Protein AF-A0AAV5F709-F1 (afdb_monomer)

Foldseek 3Di:
DDPPDPPPVVVVDDLVVLLVVCVPPPDLVVLQVQLVVDVSSVVSQLVHLAHEQADPDDPVPVVDQPCSLVVVVVSLVVNPQAAHAYYAYADAHCVNDDLVSVLVVLVSCFRRHAEYYHEHYDDDDDDDDPDQPAAEHEHDLGGNYQEYAYAAQSHEYEYDDPDVDHRAPANHAYDAYEYVYYDDDPNCDPVNCCVRHYVNHNYYHYHD

Organism: NCBI:txid191504

pLDDT: mean 79.11, std 15.87, range [35.91, 97.94]

Nearest PDB structures (foldseek):
  8if6-assembly1_A  TM=2.348E-01  e=1.607E-01  Oryza sativa Japonica Group

Solvent-accessible surface area (backbone atoms only — not comparable to full-atom values): 11545 Å² total; per-residue (Å²): 134,82,79,78,66,84,70,61,65,76,77,70,54,59,68,72,60,51,52,49,53,49,71,68,40,95,41,47,67,57,41,37,58,49,28,71,77,37,78,62,42,32,53,51,41,63,73,36,53,53,37,28,48,69,56,81,69,63,75,84,55,78,86,57,84,65,58,60,51,60,47,52,54,49,50,54,62,72,51,57,87,58,76,26,43,27,39,34,42,36,41,64,60,56,89,59,47,55,64,67,57,52,30,51,53,46,43,50,41,27,71,28,18,45,38,35,36,36,39,41,30,66,64,84,90,71,96,80,77,92,78,75,82,59,52,68,35,56,46,66,49,47,32,51,22,28,27,44,38,37,36,37,46,62,26,22,40,27,55,55,52,87,69,95,53,82,47,39,23,67,56,19,30,33,44,34,43,28,27,55,41,76,43,64,41,94,82,44,43,72,66,53,48,48,68,72,22,25,80,48,56,77,42,81,45,80,44,105

Structure (mmCIF, N/CA/C/O backbone):
data_AF-A0AAV5F709-F1
#
_entry.id   AF-A0AAV5F709-F1
#
loop_
_atom_site.group_PDB
_atom_site.id
_atom_site.type_symbol
_atom_site.label_atom_id
_atom_site.label_alt_id
_atom_site.label_comp_id
_atom_site.label_asym_id
_atom_site.label_entity_id
_atom_site.label_seq_id
_atom_site.pdbx_PDB_ins_code
_atom_site.Cartn_x
_atom_site.Cartn_y
_atom_site.Cartn_z
_atom_site.occupancy
_atom_site.B_iso_or_equiv
_atom_site.auth_seq_id
_atom_site.auth_comp_id
_atom_site.auth_asym_id
_atom_site.auth_atom_id
_atom_site.pdbx_PDB_model_num
ATOM 1 N N . MET A 1 1 ? 28.888 -24.442 -41.086 1.00 35.91 1 MET A N 1
ATOM 2 C CA . MET A 1 1 ? 28.719 -24.700 -39.643 1.00 35.91 1 MET A CA 1
ATOM 3 C C . MET A 1 1 ? 28.022 -23.473 -39.084 1.00 35.91 1 MET A C 1
ATOM 5 O O . MET A 1 1 ? 28.684 -22.488 -38.790 1.00 35.91 1 MET A O 1
ATOM 9 N N . GLU A 1 2 ? 26.689 -23.460 -39.139 1.00 37.16 2 GLU A N 1
ATOM 10 C CA . GLU A 1 2 ? 25.895 -22.329 -38.652 1.00 37.16 2 GLU A CA 1
ATOM 11 C C . GLU A 1 2 ? 26.006 -22.277 -37.132 1.00 37.16 2 GLU A C 1
ATOM 13 O O . GLU A 1 2 ? 25.646 -23.227 -36.437 1.00 37.16 2 GLU A O 1
ATOM 18 N N . ALA A 1 3 ? 26.536 -21.171 -36.618 1.00 43.22 3 ALA A N 1
ATOM 19 C CA . ALA A 1 3 ? 26.353 -20.825 -35.226 1.00 43.22 3 ALA A CA 1
ATOM 20 C C . ALA A 1 3 ? 24.867 -20.498 -35.060 1.00 43.22 3 ALA A C 1
ATOM 22 O O . ALA A 1 3 ? 24.427 -19.403 -35.409 1.00 43.22 3 ALA A O 1
ATOM 23 N N . ALA A 1 4 ? 24.091 -21.466 -34.571 1.00 45.06 4 ALA A N 1
ATOM 24 C CA . ALA A 1 4 ? 22.799 -21.202 -33.965 1.00 45.06 4 ALA A CA 1
ATOM 25 C C . ALA A 1 4 ? 23.070 -20.313 -32.746 1.00 45.06 4 ALA A C 1
ATOM 27 O O . ALA A 1 4 ? 23.312 -20.797 -31.642 1.00 45.06 4 ALA A O 1
ATOM 28 N N . GLY A 1 5 ? 23.150 -19.004 -32.994 1.00 48.12 5 GLY A N 1
ATOM 29 C CA . GLY A 1 5 ? 23.133 -17.998 -31.953 1.00 48.12 5 GLY A CA 1
ATOM 30 C C . GLY A 1 5 ? 21.911 -18.278 -31.101 1.00 48.12 5 GLY A C 1
ATOM 31 O O . GLY A 1 5 ? 20.829 -18.479 -31.647 1.00 48.12 5 GLY A O 1
ATOM 32 N N . ASP A 1 6 ? 22.149 -18.379 -29.800 1.00 53.75 6 ASP A N 1
ATOM 33 C CA . ASP A 1 6 ? 21.189 -18.576 -28.724 1.00 53.75 6 ASP A CA 1
ATOM 34 C C . ASP A 1 6 ? 19.932 -17.724 -28.969 1.00 53.75 6 ASP A C 1
ATOM 36 O O . ASP A 1 6 ? 19.860 -16.546 -28.616 1.00 53.75 6 ASP A O 1
ATOM 40 N N . LEU A 1 7 ? 18.978 -18.288 -29.716 1.00 49.75 7 LEU A N 1
ATOM 41 C CA . LEU A 1 7 ? 17.714 -17.643 -30.021 1.00 49.75 7 LEU A CA 1
ATOM 42 C C . LEU A 1 7 ? 16.999 -17.604 -28.691 1.00 49.75 7 LEU A C 1
ATOM 44 O O . LEU A 1 7 ? 16.553 -18.647 -28.223 1.00 49.75 7 LEU A O 1
ATOM 48 N N . ASP A 1 8 ? 16.931 -16.424 -28.086 1.00 61.22 8 ASP A N 1
ATOM 49 C CA . ASP A 1 8 ? 16.163 -16.160 -26.879 1.00 61.22 8 ASP A CA 1
ATOM 50 C C . ASP A 1 8 ? 14.707 -16.614 -27.098 1.00 61.22 8 ASP A C 1
ATOM 52 O O . ASP A 1 8 ? 13.846 -15.886 -27.603 1.00 61.22 8 ASP A O 1
ATOM 56 N N . ARG A 1 9 ? 14.450 -17.885 -26.764 1.00 63.59 9 ARG A N 1
ATOM 57 C CA . ARG A 1 9 ? 13.191 -18.591 -27.045 1.00 63.59 9 ARG A CA 1
ATOM 58 C C . ARG A 1 9 ? 12.048 -17.984 -26.243 1.00 63.59 9 ARG A C 1
ATOM 60 O O . ARG A 1 9 ? 10.894 -18.114 -26.631 1.00 63.59 9 ARG A O 1
ATOM 67 N N . ILE A 1 10 ? 12.386 -17.306 -25.148 1.00 63.22 10 ILE A N 1
ATOM 68 C CA . ILE A 1 10 ? 11.464 -16.601 -24.269 1.00 63.22 10 ILE A CA 1
ATOM 69 C C . ILE A 1 10 ? 10.993 -15.302 -24.945 1.00 63.22 10 ILE A C 1
ATOM 71 O O . ILE A 1 10 ? 9.811 -14.966 -24.877 1.00 63.22 10 ILE A O 1
ATOM 75 N N . SER A 1 11 ? 11.872 -14.605 -25.672 1.00 61.94 11 SER A N 1
ATOM 76 C CA . SER A 1 11 ? 11.505 -13.430 -26.478 1.00 61.94 11 SER A CA 1
ATOM 77 C C . SER A 1 11 ? 10.650 -13.754 -27.713 1.00 61.94 11 SER A C 1
ATOM 79 O O . SER A 1 11 ? 9.929 -12.877 -28.199 1.00 61.94 11 SER A O 1
ATOM 81 N N . ALA A 1 12 ? 10.686 -14.999 -28.202 1.00 66.44 12 ALA A N 1
ATOM 82 C CA . ALA A 1 12 ? 9.922 -15.459 -29.368 1.00 66.44 12 ALA A CA 1
ATOM 83 C C . ALA A 1 12 ? 8.465 -15.872 -29.061 1.00 66.44 12 ALA A C 1
ATOM 85 O O . ALA A 1 12 ? 7.679 -16.071 -29.986 1.00 66.44 12 ALA A O 1
ATOM 86 N N . LEU A 1 13 ? 8.083 -16.001 -27.786 1.00 70.88 13 LEU A N 1
ATOM 87 C CA . LEU A 1 13 ? 6.722 -16.386 -27.389 1.00 70.88 13 LEU A CA 1
ATOM 88 C C . LEU A 1 13 ? 5.704 -15.260 -27.669 1.00 70.88 13 LEU A C 1
ATOM 90 O O . LEU A 1 13 ? 6.064 -14.097 -27.514 1.00 70.88 13 LEU A O 1
ATOM 94 N N . PRO A 1 14 ? 4.443 -15.549 -28.046 1.00 69.12 14 PRO A N 1
ATOM 95 C CA . PRO A 1 14 ? 3.333 -14.581 -28.088 1.00 69.12 14 PRO A CA 1
ATOM 96 C C . PRO A 1 14 ? 2.981 -14.000 -26.708 1.00 69.12 14 PRO A C 1
ATOM 98 O O . PRO A 1 14 ? 3.209 -14.663 -25.699 1.00 69.12 14 PRO A O 1
ATOM 101 N N . ASP A 1 15 ? 2.411 -12.786 -26.660 1.00 61.69 15 ASP A N 1
ATOM 102 C CA . ASP A 1 15 ? 2.121 -12.068 -25.399 1.00 61.69 15 ASP A CA 1
ATOM 103 C C . ASP A 1 15 ? 1.204 -12.879 -24.475 1.00 61.69 15 ASP A C 1
ATOM 105 O O . ASP A 1 15 ? 1.455 -12.955 -23.275 1.00 61.69 15 ASP A O 1
ATOM 109 N N . ASP A 1 16 ? 0.220 -13.575 -25.040 1.00 60.81 16 ASP A N 1
ATOM 110 C CA . ASP A 1 16 ? -0.736 -14.405 -24.300 1.00 60.81 16 ASP A CA 1
ATOM 111 C C . ASP A 1 16 ? -0.046 -15.517 -23.493 1.00 60.81 16 ASP A C 1
ATOM 113 O O . ASP A 1 16 ? -0.401 -15.780 -22.346 1.00 60.81 16 ASP A O 1
ATOM 117 N N . LEU A 1 17 ? 1.001 -16.139 -24.053 1.00 63.12 17 LEU A N 1
ATOM 118 C CA . LEU A 1 17 ? 1.778 -17.165 -23.350 1.00 63.12 17 LEU A CA 1
ATOM 119 C C . LEU A 1 17 ? 2.648 -16.563 -22.246 1.00 63.12 17 LEU A C 1
ATOM 121 O O . LEU A 1 17 ? 2.919 -17.225 -21.247 1.00 63.12 17 LEU A O 1
ATOM 125 N N . LEU A 1 18 ? 3.069 -15.310 -22.402 1.00 68.00 18 LEU A N 1
ATOM 126 C CA . LEU A 1 18 ? 3.833 -14.602 -21.382 1.00 68.00 18 LEU A CA 1
ATOM 127 C C . LEU A 1 18 ? 2.947 -14.205 -20.198 1.00 68.00 18 LEU A C 1
ATOM 129 O O . LEU A 1 18 ? 3.380 -14.352 -19.058 1.00 68.00 18 LEU A O 1
ATOM 133 N N . TYR A 1 19 ? 1.699 -13.794 -20.446 1.00 63.19 19 TYR A N 1
ATOM 134 C CA . TYR A 1 19 ? 0.703 -13.588 -19.390 1.00 63.19 19 TYR A CA 1
ATOM 135 C C . TYR A 1 19 ? 0.430 -14.872 -18.611 1.00 63.19 19 TY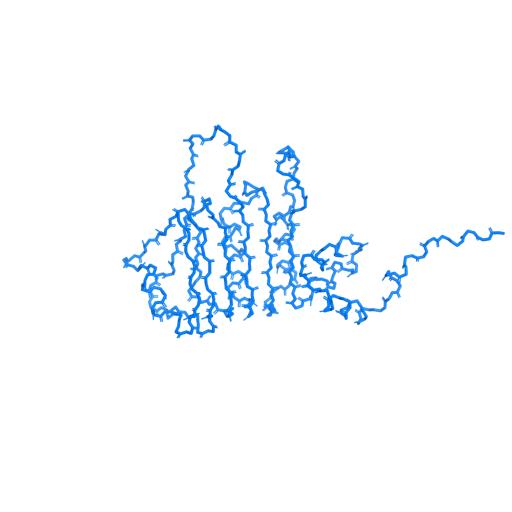R A C 1
ATOM 137 O O . TYR A 1 19 ? 0.427 -14.835 -17.386 1.00 63.19 19 TYR A O 1
ATOM 145 N N . ILE A 1 20 ? 0.289 -16.009 -19.302 1.00 61.75 20 ILE A N 1
ATOM 146 C CA . ILE A 1 20 ? 0.146 -17.317 -18.650 1.00 61.75 20 ILE A CA 1
ATOM 147 C C . ILE A 1 20 ? 1.379 -17.615 -17.795 1.00 61.75 20 ILE A C 1
ATOM 149 O O . ILE A 1 20 ? 1.238 -17.946 -16.628 1.00 61.75 20 ILE A O 1
ATOM 153 N N . ILE A 1 21 ? 2.598 -17.451 -18.317 1.00 68.19 21 ILE A N 1
ATOM 154 C CA . ILE A 1 21 ? 3.806 -17.692 -17.514 1.00 68.19 21 ILE A CA 1
ATOM 155 C C . ILE A 1 21 ? 3.792 -16.835 -16.245 1.00 68.19 21 ILE A C 1
ATOM 157 O O . ILE A 1 21 ? 4.042 -17.381 -15.177 1.00 68.19 21 ILE A O 1
ATOM 161 N N . LEU A 1 22 ? 3.459 -15.543 -16.343 1.00 65.56 22 LEU A N 1
ATOM 162 C CA . LEU A 1 22 ? 3.367 -14.645 -15.187 1.00 65.56 22 LEU A CA 1
ATOM 163 C C . LEU A 1 22 ? 2.275 -15.053 -14.188 1.00 65.56 22 LEU A C 1
ATOM 165 O O . LEU A 1 22 ? 2.515 -14.958 -12.988 1.00 65.56 22 LEU A O 1
ATOM 169 N N . ASP A 1 23 ? 1.121 -15.520 -14.664 1.00 61.03 23 ASP A N 1
ATOM 170 C CA . ASP A 1 23 ? 0.003 -15.995 -13.834 1.00 61.03 23 ASP A CA 1
ATOM 171 C C . ASP A 1 23 ? 0.365 -17.273 -13.055 1.00 61.03 23 ASP A C 1
ATOM 173 O O . ASP A 1 23 ? -0.035 -17.465 -11.910 1.00 61.03 23 ASP A O 1
ATOM 177 N N . TYR A 1 24 ? 1.211 -18.122 -13.646 1.00 62.50 24 TYR A N 1
ATOM 178 C CA . TYR A 1 24 ? 1.737 -19.332 -13.011 1.00 62.50 24 TYR A CA 1
ATOM 179 C C . TYR A 1 24 ? 2.967 -19.087 -12.124 1.00 62.50 24 TYR A C 1
ATOM 181 O O . TYR A 1 24 ? 3.449 -20.028 -11.481 1.00 62.50 24 TYR A O 1
ATOM 189 N N . LEU A 1 25 ? 3.505 -17.862 -12.059 1.00 65.06 25 LEU A N 1
ATOM 190 C CA . LEU A 1 25 ? 4.594 -17.568 -11.133 1.00 65.06 25 LEU A CA 1
ATOM 191 C C . LEU A 1 25 ? 4.034 -17.485 -9.705 1.00 65.06 25 LEU A C 1
ATOM 193 O O . LEU A 1 25 ? 3.204 -16.628 -9.413 1.00 65.06 25 LEU A O 1
ATOM 197 N N . PRO A 1 26 ? 4.521 -18.327 -8.776 1.00 52.62 26 PRO A N 1
ATOM 198 C CA . PRO A 1 26 ? 3.950 -18.445 -7.433 1.00 52.62 26 PRO A CA 1
ATOM 199 C C . PRO A 1 26 ? 4.181 -17.204 -6.560 1.00 52.62 26 PRO A C 1
ATOM 201 O O . PRO A 1 26 ? 3.600 -17.085 -5.484 1.00 52.62 2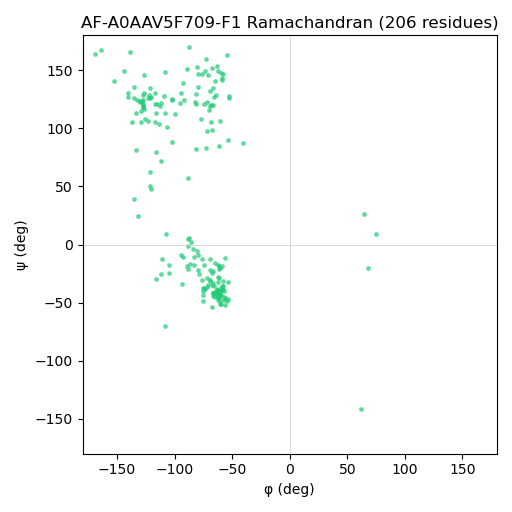6 PRO A O 1
ATOM 204 N N . ASP A 1 27 ? 5.060 -16.298 -6.992 1.00 57.19 27 ASP A N 1
ATOM 205 C CA . ASP A 1 27 ? 5.405 -15.081 -6.275 1.00 57.19 27 ASP A CA 1
ATOM 206 C C . ASP A 1 27 ? 5.552 -13.922 -7.260 1.00 57.19 27 ASP A C 1
ATOM 208 O O . ASP A 1 27 ? 6.301 -13.979 -8.242 1.00 57.19 27 ASP A O 1
ATOM 212 N N . VAL A 1 28 ? 4.875 -12.829 -6.930 1.00 55.91 28 VAL A N 1
ATOM 213 C CA . VAL A 1 28 ? 4.928 -11.555 -7.637 1.00 55.91 28 VAL A CA 1
ATOM 214 C C . VAL A 1 28 ? 6.382 -11.068 -7.788 1.00 55.91 28 VAL A C 1
ATOM 216 O O . VAL A 1 28 ? 6.759 -10.503 -8.812 1.00 55.91 28 VAL A O 1
ATOM 219 N N . THR A 1 29 ? 7.254 -11.370 -6.823 1.00 54.31 29 THR A N 1
ATOM 220 C CA . THR A 1 29 ? 8.692 -11.047 -6.867 1.00 54.31 29 THR A CA 1
ATOM 221 C C . THR A 1 29 ? 9.424 -11.741 -8.022 1.00 54.31 29 THR A C 1
ATOM 223 O O . THR A 1 29 ? 10.373 -11.186 -8.580 1.00 54.31 29 THR A O 1
ATOM 226 N N . VAL A 1 30 ? 8.996 -12.943 -8.416 1.00 59.94 30 VAL A N 1
ATOM 227 C CA . VAL A 1 30 ? 9.565 -13.662 -9.566 1.00 59.94 30 VAL A CA 1
ATOM 228 C C . VAL A 1 30 ? 9.072 -13.030 -10.868 1.00 59.94 30 VAL A C 1
ATOM 230 O O . VAL A 1 30 ? 9.888 -12.791 -11.757 1.00 59.94 30 VAL A O 1
ATOM 233 N N . ALA A 1 31 ? 7.794 -12.638 -10.940 1.00 56.47 31 ALA A N 1
ATOM 234 C CA . ALA A 1 31 ? 7.241 -11.882 -12.068 1.00 56.47 31 ALA A CA 1
ATOM 235 C C . ALA A 1 31 ? 8.012 -10.568 -12.299 1.00 56.47 31 ALA A C 1
ATOM 237 O O . ALA A 1 31 ? 8.471 -10.296 -13.408 1.00 56.47 31 ALA A O 1
ATOM 238 N N . ALA A 1 32 ? 8.305 -9.820 -11.234 1.00 56.28 32 ALA A N 1
ATOM 239 C CA . ALA A 1 32 ? 9.117 -8.602 -11.288 1.00 56.28 32 ALA A CA 1
ATOM 240 C C . ALA A 1 32 ? 10.518 -8.812 -11.888 1.00 56.28 32 ALA A C 1
ATOM 242 O O . ALA A 1 32 ? 11.013 -7.977 -12.646 1.00 56.28 32 ALA A O 1
ATOM 243 N N . ARG A 1 33 ? 11.177 -9.932 -11.561 1.00 61.28 33 ARG A N 1
ATOM 244 C CA . ARG A 1 33 ? 12.513 -10.259 -12.087 1.00 61.28 33 ARG A CA 1
ATOM 245 C C . ARG A 1 33 ? 12.475 -10.537 -13.585 1.00 61.28 33 ARG A C 1
ATOM 247 O O . ARG A 1 33 ? 13.398 -10.143 -14.296 1.00 61.28 33 ARG A O 1
ATOM 254 N N . THR A 1 34 ? 11.395 -11.144 -14.077 1.00 61.94 34 THR A N 1
ATOM 255 C CA . THR A 1 34 ? 11.221 -11.378 -15.518 1.00 61.94 34 THR A CA 1
ATOM 256 C C . THR A 1 34 ? 11.025 -10.079 -16.310 1.00 61.94 34 THR A C 1
ATOM 258 O O . THR A 1 34 ? 11.441 -10.004 -17.464 1.00 61.94 34 THR A O 1
ATOM 261 N N . ALA A 1 35 ? 10.535 -9.000 -15.681 1.00 59.47 35 ALA A N 1
ATOM 262 C CA . ALA A 1 35 ? 10.392 -7.678 -16.305 1.00 59.47 35 ALA A CA 1
ATOM 263 C C . ALA A 1 35 ? 11.728 -7.045 -16.753 1.00 59.47 35 ALA A C 1
ATOM 265 O O . ALA A 1 35 ? 11.736 -6.104 -17.550 1.00 59.47 35 ALA A O 1
ATOM 266 N N . VAL A 1 36 ? 12.866 -7.528 -16.241 1.00 59.94 36 VAL A N 1
ATOM 267 C CA . VAL A 1 36 ? 14.209 -7.053 -16.622 1.00 59.94 36 VAL A CA 1
ATOM 268 C C . VAL A 1 36 ? 14.707 -7.728 -17.908 1.00 59.94 36 VAL A C 1
ATOM 270 O O . VAL A 1 36 ? 15.589 -7.185 -18.569 1.00 59.94 36 VAL A O 1
ATOM 273 N N . LEU A 1 37 ? 14.112 -8.859 -18.309 1.00 63.22 37 LEU A N 1
ATOM 274 C CA . LEU A 1 37 ? 14.587 -9.678 -19.430 1.00 63.22 37 LEU A CA 1
ATOM 275 C C . LEU A 1 37 ? 14.395 -9.002 -20.795 1.00 63.22 37 LEU A C 1
ATOM 277 O O . LEU A 1 37 ? 15.205 -9.197 -21.693 1.00 63.22 37 LEU A O 1
ATOM 281 N N . SER A 1 38 ? 13.364 -8.167 -20.970 1.00 65.38 38 SER A N 1
ATOM 282 C CA . SER A 1 38 ? 13.199 -7.355 -22.185 1.00 65.38 38 SER A CA 1
ATOM 283 C C . SER A 1 38 ? 12.189 -6.216 -22.005 1.00 65.38 38 SER A C 1
ATOM 285 O O . SER A 1 38 ? 11.383 -6.201 -21.073 1.00 65.38 38 SER A O 1
ATOM 287 N N . ARG A 1 39 ? 12.159 -5.275 -22.963 1.00 62.25 39 ARG A N 1
ATOM 288 C CA . ARG A 1 39 ? 11.129 -4.215 -23.029 1.00 62.25 39 ARG A CA 1
ATOM 289 C C . ARG A 1 39 ? 9.705 -4.776 -23.106 1.00 62.25 39 ARG A C 1
ATOM 291 O O . ARG A 1 39 ? 8.773 -4.137 -22.628 1.00 62.25 39 ARG A O 1
ATOM 298 N N . ARG A 1 40 ? 9.542 -5.950 -23.721 1.00 66.38 40 ARG A N 1
ATOM 299 C CA . ARG A 1 40 ? 8.252 -6.613 -23.923 1.00 66.38 40 ARG A CA 1
ATOM 300 C C . ARG A 1 40 ? 7.746 -7.240 -22.628 1.00 66.38 40 ARG A C 1
ATOM 302 O O . ARG A 1 40 ? 6.641 -6.933 -22.202 1.00 66.38 40 ARG A O 1
ATOM 309 N N . TRP A 1 41 ? 8.609 -7.988 -21.946 1.00 66.56 41 TRP A N 1
ATOM 310 C CA . TRP A 1 41 ? 8.331 -8.542 -20.622 1.00 66.56 41 TRP A CA 1
ATOM 311 C C . TRP A 1 41 ? 8.031 -7.456 -19.592 1.00 66.56 41 TRP A C 1
ATOM 313 O O . TRP A 1 41 ? 7.088 -7.588 -18.819 1.00 66.56 41 TRP A O 1
ATOM 323 N N . ARG A 1 42 ? 8.752 -6.329 -19.647 1.00 64.75 42 ARG A N 1
ATOM 324 C CA . ARG A 1 42 ? 8.429 -5.149 -18.839 1.00 64.75 42 ARG A CA 1
ATOM 325 C C . ARG A 1 42 ? 7.002 -4.652 -19.082 1.00 64.75 42 ARG A C 1
ATOM 327 O O . ARG A 1 42 ? 6.295 -4.402 -18.117 1.00 64.75 42 ARG A O 1
ATOM 334 N N . ARG A 1 43 ? 6.576 -4.518 -20.343 1.00 64.38 43 ARG A N 1
ATOM 335 C CA . ARG A 1 43 ? 5.227 -4.038 -20.696 1.00 64.38 43 ARG A CA 1
ATOM 336 C C . ARG A 1 43 ? 4.129 -4.986 -20.203 1.00 64.38 43 ARG A C 1
ATOM 338 O O . ARG A 1 43 ? 3.131 -4.530 -19.663 1.00 64.38 43 ARG A O 1
ATOM 345 N N . ILE A 1 44 ? 4.346 -6.289 -20.341 1.00 66.06 44 ILE A N 1
ATOM 346 C CA . ILE A 1 44 ? 3.401 -7.320 -19.890 1.00 66.06 44 ILE A CA 1
ATOM 347 C C . ILE A 1 44 ? 3.306 -7.319 -18.363 1.00 66.06 44 ILE A C 1
ATOM 349 O O . ILE A 1 44 ? 2.205 -7.360 -17.828 1.00 66.06 44 ILE A O 1
ATOM 353 N N . CYS A 1 45 ? 4.437 -7.183 -17.663 1.00 65.25 45 CYS A N 1
ATOM 354 C CA . CYS A 1 45 ? 4.449 -7.069 -16.207 1.00 65.25 45 CYS A CA 1
ATOM 355 C C . CYS A 1 45 ? 3.722 -5.809 -15.719 1.00 65.25 45 CYS A C 1
ATOM 357 O O . CYS A 1 45 ? 3.015 -5.889 -14.726 1.00 65.25 45 CYS A O 1
ATOM 359 N N . ILE A 1 46 ? 3.848 -4.667 -16.409 1.00 65.44 46 ILE A N 1
ATOM 360 C CA . ILE A 1 46 ? 3.120 -3.428 -16.061 1.00 65.44 46 ILE A CA 1
ATOM 361 C C . ILE A 1 46 ? 1.602 -3.631 -16.152 1.00 65.44 46 ILE A C 1
ATOM 363 O O . ILE A 1 46 ? 0.869 -3.176 -15.279 1.00 65.44 46 ILE A O 1
ATOM 367 N N . ASN A 1 47 ? 1.151 -4.365 -17.170 1.00 67.88 47 ASN A N 1
ATOM 368 C CA . ASN A 1 47 ? -0.262 -4.671 -17.392 1.00 67.88 47 ASN A CA 1
ATOM 369 C C . ASN A 1 47 ? -0.727 -5.936 -16.650 1.00 67.88 47 ASN A C 1
ATOM 371 O O . ASN A 1 47 ? -1.845 -6.402 -16.865 1.00 67.88 47 ASN A O 1
ATOM 375 N N . ALA A 1 48 ? 0.124 -6.536 -15.815 1.00 71.00 48 ALA A N 1
ATOM 376 C CA . ALA A 1 48 ? -0.242 -7.720 -15.059 1.00 71.00 48 ALA A CA 1
ATOM 377 C C . ALA A 1 48 ? -1.190 -7.353 -13.909 1.00 71.00 48 ALA A C 1
ATOM 379 O O . ALA A 1 48 ? -1.109 -6.283 -13.292 1.00 71.00 48 ALA A O 1
ATOM 380 N N . ARG A 1 49 ? -2.071 -8.296 -13.564 1.00 77.38 49 ARG A N 1
ATOM 381 C CA . ARG A 1 49 ? -2.981 -8.149 -12.420 1.00 77.38 49 ARG A CA 1
ATOM 382 C C . ARG A 1 49 ? -2.208 -8.033 -11.099 1.00 77.38 49 ARG A C 1
ATOM 384 O O . ARG A 1 49 ? -2.648 -7.324 -10.196 1.00 77.38 49 ARG A O 1
ATOM 391 N N . CYS A 1 50 ? -1.013 -8.625 -11.047 1.00 78.94 50 CYS A N 1
ATOM 392 C CA . CYS A 1 50 ? -0.105 -8.614 -9.905 1.00 78.94 50 CYS A CA 1
ATOM 393 C C . CYS A 1 50 ? 1.210 -7.888 -10.244 1.00 78.94 50 CYS A C 1
ATOM 395 O O . CYS A 1 50 ? 2.016 -8.373 -11.036 1.00 78.94 50 CYS A O 1
ATOM 397 N N . LEU A 1 51 ? 1.452 -6.742 -9.607 1.00 84.12 51 LEU A N 1
ATOM 398 C CA . LEU A 1 51 ? 2.677 -5.954 -9.716 1.00 84.12 51 LEU A CA 1
ATOM 399 C C . LEU A 1 51 ? 3.568 -6.174 -8.498 1.00 84.12 51 LEU A C 1
ATOM 401 O O . LEU A 1 51 ? 3.158 -5.890 -7.376 1.00 84.12 51 LEU A O 1
ATOM 405 N N . ALA A 1 52 ? 4.818 -6.587 -8.703 1.00 82.88 52 ALA A N 1
ATOM 406 C CA . ALA A 1 52 ? 5.850 -6.425 -7.685 1.00 82.88 52 ALA A CA 1
ATOM 407 C C . ALA A 1 52 ? 6.994 -5.607 -8.240 1.00 82.88 52 ALA A C 1
ATOM 409 O O . ALA A 1 52 ? 7.488 -5.826 -9.342 1.00 82.88 52 ALA A O 1
ATOM 410 N N . LEU A 1 53 ? 7.428 -4.664 -7.430 1.00 84.50 53 LEU A N 1
ATOM 411 C CA . LEU A 1 53 ? 8.505 -3.747 -7.696 1.00 84.50 53 LEU A CA 1
ATOM 412 C C . LEU A 1 53 ? 9.441 -3.911 -6.507 1.00 84.50 53 LEU A C 1
ATOM 414 O O . LEU A 1 53 ? 9.118 -3.512 -5.392 1.00 84.50 53 LEU A O 1
ATOM 418 N N . SER A 1 54 ? 10.592 -4.541 -6.725 1.00 82.12 54 SER A N 1
ATOM 419 C CA . SER A 1 54 ? 11.580 -4.745 -5.668 1.00 82.12 54 SER A CA 1
ATOM 420 C C . SER A 1 54 ? 12.908 -4.136 -6.067 1.00 82.12 54 SER A C 1
ATOM 422 O O . SER A 1 54 ? 13.464 -4.452 -7.118 1.00 82.12 54 SER A O 1
ATOM 424 N N . GLU A 1 55 ? 13.457 -3.319 -5.179 1.00 78.00 55 GLU A N 1
ATOM 425 C CA . GLU A 1 55 ? 14.817 -2.827 -5.288 1.00 78.00 55 GLU A CA 1
ATOM 426 C C . GLU A 1 55 ? 15.794 -3.983 -5.036 1.00 78.00 55 GLU A C 1
ATOM 428 O O . GLU A 1 55 ? 15.825 -4.574 -3.954 1.00 78.00 55 GLU A O 1
ATOM 433 N N . THR A 1 56 ? 16.568 -4.343 -6.060 1.00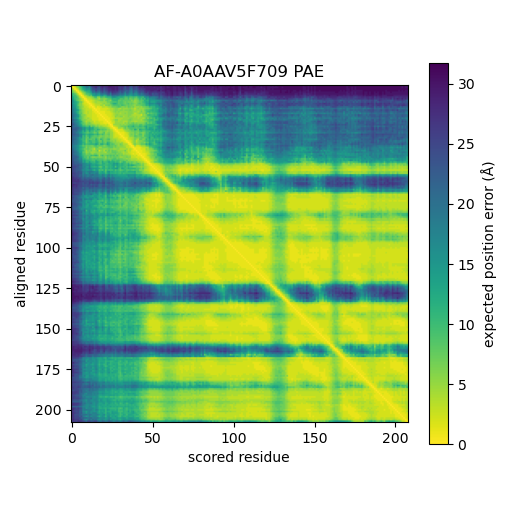 69.31 56 THR A N 1
ATOM 434 C CA . THR A 1 56 ? 17.539 -5.447 -6.002 1.00 69.31 56 THR A CA 1
ATOM 435 C C . THR A 1 56 ? 18.916 -5.003 -5.522 1.00 69.31 56 THR A C 1
ATOM 437 O O . THR A 1 56 ? 19.712 -5.842 -5.112 1.00 69.31 56 THR A O 1
ATOM 440 N N . THR A 1 57 ? 19.211 -3.701 -5.572 1.00 64.88 57 THR A N 1
ATOM 441 C CA . THR A 1 57 ? 20.491 -3.144 -5.128 1.00 64.88 57 THR A CA 1
ATOM 442 C C . THR A 1 57 ? 20.618 -3.254 -3.610 1.00 64.88 57 THR A C 1
ATOM 444 O O . THR A 1 57 ? 19.699 -2.910 -2.864 1.00 64.88 57 THR A O 1
ATOM 447 N N . GLU A 1 58 ? 21.762 -3.750 -3.144 1.00 55.97 58 GLU A N 1
ATOM 448 C CA . GLU A 1 58 ? 22.064 -3.851 -1.719 1.00 55.97 58 GLU A CA 1
ATOM 449 C C . GLU A 1 58 ? 22.227 -2.467 -1.070 1.00 55.97 58 GLU A C 1
ATOM 451 O O . GLU A 1 58 ? 22.629 -1.493 -1.712 1.00 55.97 58 GLU A O 1
ATOM 456 N N . MET A 1 59 ? 21.934 -2.384 0.233 1.00 55.00 59 MET A N 1
ATOM 457 C CA . MET A 1 59 ? 22.042 -1.151 1.033 1.00 55.00 59 MET A CA 1
ATOM 458 C C . MET A 1 59 ? 23.459 -0.550 1.055 1.00 55.00 59 MET A C 1
ATOM 460 O O . MET A 1 59 ? 23.617 0.625 1.374 1.00 55.00 59 MET A O 1
ATOM 464 N N . THR A 1 60 ? 24.483 -1.335 0.716 1.00 52.28 60 THR A N 1
ATOM 465 C CA . THR A 1 60 ? 25.907 -0.969 0.772 1.00 52.28 60 THR A CA 1
ATOM 466 C C . THR A 1 60 ? 26.340 -0.016 -0.348 1.00 52.28 60 THR A C 1
ATOM 468 O O . THR A 1 60 ? 27.343 0.680 -0.206 1.00 52.28 60 THR A O 1
ATOM 471 N N . CYS A 1 61 ? 25.567 0.106 -1.433 1.00 56.12 61 CYS A N 1
ATOM 472 C CA . CYS A 1 61 ? 25.835 1.042 -2.529 1.00 56.12 61 CYS A CA 1
ATOM 473 C C . CYS A 1 61 ? 25.191 2.420 -2.283 1.00 56.12 61 CYS A C 1
ATOM 475 O O . CYS A 1 61 ? 24.394 2.899 -3.095 1.00 56.12 61 CYS A O 1
ATOM 477 N N . ALA A 1 62 ? 25.525 3.064 -1.160 1.00 57.09 62 ALA A N 1
ATOM 478 C CA . ALA A 1 62 ? 24.967 4.364 -0.764 1.00 57.09 62 ALA A CA 1
ATOM 479 C C . ALA A 1 62 ? 25.256 5.504 -1.766 1.00 57.09 62 ALA A C 1
ATOM 481 O O . ALA A 1 62 ? 24.547 6.504 -1.782 1.00 57.09 62 ALA A O 1
ATOM 482 N N . THR A 1 63 ? 26.273 5.347 -2.618 1.00 57.66 63 THR A N 1
ATOM 483 C CA . THR A 1 63 ? 26.697 6.337 -3.621 1.00 57.66 63 THR A CA 1
ATOM 484 C C . THR A 1 63 ? 26.060 6.145 -5.000 1.00 57.66 63 THR A C 1
ATOM 486 O O . THR A 1 63 ? 26.178 7.024 -5.852 1.00 57.66 63 THR A O 1
ATOM 489 N N . ALA A 1 64 ? 25.382 5.020 -5.253 1.00 63.72 64 ALA A N 1
ATOM 490 C CA . ALA A 1 64 ? 24.746 4.767 -6.542 1.00 63.72 64 ALA A CA 1
ATOM 491 C C . ALA A 1 64 ? 23.403 5.518 -6.649 1.00 63.72 64 ALA A C 1
ATOM 493 O O . ALA A 1 64 ? 22.590 5.418 -5.723 1.00 63.72 64 ALA A O 1
ATOM 494 N N . PRO A 1 65 ? 23.102 6.187 -7.782 1.00 63.88 65 PRO A N 1
ATOM 495 C CA . PRO A 1 65 ? 21.824 6.861 -7.986 1.00 63.88 65 PRO A CA 1
ATOM 496 C C . PRO A 1 65 ? 20.642 5.920 -7.729 1.00 63.88 65 PRO A C 1
ATOM 498 O O . PRO A 1 65 ? 20.546 4.829 -8.302 1.00 63.88 65 PRO A O 1
ATOM 501 N N . CYS A 1 66 ? 19.721 6.332 -6.864 1.00 73.44 66 CYS A N 1
ATOM 502 C CA . CYS A 1 66 ? 18.511 5.574 -6.577 1.00 73.44 66 CYS A CA 1
ATOM 503 C C . CYS A 1 66 ? 17.436 5.810 -7.639 1.00 73.44 66 CYS A C 1
ATOM 505 O O . CYS A 1 66 ? 16.497 6.573 -7.441 1.00 73.44 66 CYS A O 1
ATOM 507 N N . ARG A 1 67 ? 17.538 5.098 -8.760 1.00 81.62 67 ARG A N 1
ATOM 508 C CA . ARG A 1 67 ? 16.551 5.181 -9.854 1.00 81.62 67 ARG A CA 1
ATOM 509 C C . ARG A 1 67 ? 15.291 4.350 -9.610 1.00 81.62 67 ARG A C 1
ATOM 511 O O . ARG A 1 67 ? 14.367 4.377 -10.413 1.00 81.62 67 ARG A O 1
ATOM 518 N N . PHE A 1 68 ? 15.259 3.577 -8.524 1.00 84.31 68 PHE A N 1
ATOM 519 C CA . PHE A 1 68 ? 14.136 2.693 -8.226 1.00 84.31 68 PHE A CA 1
ATOM 520 C C . PHE A 1 68 ? 12.854 3.477 -7.927 1.00 84.31 68 PHE A C 1
ATOM 522 O O . PHE A 1 68 ? 11.800 3.118 -8.433 1.00 84.31 68 PHE A O 1
ATOM 529 N N . ALA A 1 69 ? 12.949 4.579 -7.179 1.00 87.69 69 ALA A N 1
ATOM 530 C CA . ALA A 1 69 ? 11.795 5.424 -6.887 1.00 87.69 69 ALA A CA 1
ATOM 531 C C . ALA A 1 69 ? 11.177 6.018 -8.168 1.00 87.69 69 ALA A C 1
ATOM 533 O O . ALA A 1 69 ? 9.975 5.906 -8.373 1.00 87.69 69 ALA A O 1
ATOM 534 N N . GLU A 1 70 ? 12.012 6.549 -9.069 1.00 86.12 70 GLU A N 1
ATOM 535 C CA . GLU A 1 70 ? 11.582 7.039 -10.391 1.00 86.12 70 GLU A CA 1
ATOM 536 C C . GLU A 1 70 ? 10.931 5.932 -11.229 1.00 86.12 70 GLU A C 1
ATOM 538 O O . GLU A 1 70 ? 9.976 6.170 -11.962 1.00 86.12 70 GLU A O 1
ATOM 543 N N . PHE A 1 71 ? 11.453 4.708 -11.131 1.00 83.75 71 PHE A N 1
ATOM 544 C CA . PHE A 1 71 ? 10.885 3.556 -11.816 1.00 83.75 71 PHE A CA 1
ATOM 545 C C . PHE A 1 71 ? 9.504 3.184 -11.266 1.00 83.75 71 PHE A C 1
ATOM 547 O O . PHE A 1 71 ? 8.617 2.896 -12.065 1.00 83.75 71 PHE A O 1
ATOM 554 N N . VAL A 1 72 ? 9.303 3.215 -9.944 1.00 88.56 72 VAL A N 1
ATOM 555 C CA . VAL A 1 72 ? 7.979 3.004 -9.338 1.00 88.56 72 VAL A CA 1
ATOM 556 C C . VAL A 1 72 ? 7.008 4.072 -9.835 1.00 88.56 72 VAL A C 1
ATOM 558 O O . VAL A 1 72 ? 5.974 3.709 -10.386 1.00 88.56 72 VAL A O 1
ATOM 561 N N . ASP A 1 73 ? 7.373 5.355 -9.743 1.00 90.44 73 ASP A N 1
ATOM 562 C CA . ASP A 1 73 ? 6.545 6.468 -10.233 1.00 90.44 73 ASP A CA 1
ATOM 563 C C . ASP A 1 73 ? 6.155 6.264 -11.703 1.00 90.44 73 ASP A C 1
ATOM 565 O O . ASP A 1 73 ? 4.987 6.372 -12.072 1.00 90.44 73 ASP A O 1
ATOM 569 N N . TRP A 1 74 ? 7.129 5.899 -12.542 1.00 86.75 74 TRP A N 1
ATOM 570 C CA . TRP A 1 74 ? 6.897 5.628 -13.955 1.00 86.75 74 TRP A CA 1
ATOM 571 C C . TRP A 1 74 ? 5.944 4.446 -14.175 1.00 86.75 7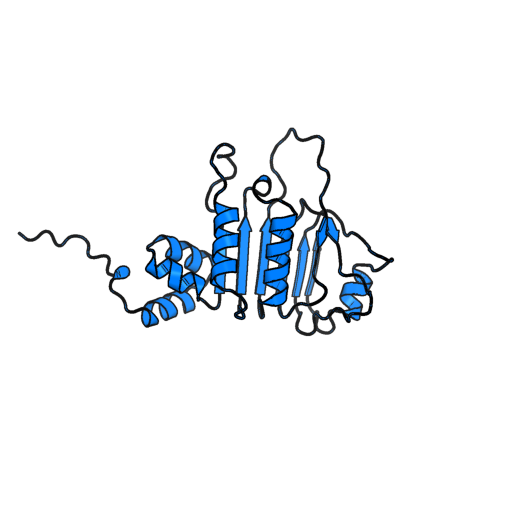4 TRP A C 1
ATOM 573 O O . TRP A 1 74 ? 5.036 4.563 -14.991 1.00 86.75 74 TRP A O 1
ATOM 583 N N . VAL A 1 75 ? 6.102 3.328 -13.455 1.00 84.75 75 VAL A N 1
ATOM 584 C CA . VAL A 1 75 ? 5.204 2.164 -13.580 1.00 84.75 75 VAL A CA 1
ATOM 585 C C . VAL A 1 75 ? 3.774 2.520 -13.176 1.00 84.75 75 VAL A C 1
ATOM 587 O O . VAL A 1 75 ? 2.850 2.205 -13.924 1.00 84.75 75 VAL A O 1
ATOM 590 N N . LEU A 1 76 ? 3.587 3.183 -12.030 1.00 90.62 76 LEU A N 1
ATOM 591 C CA . LEU A 1 76 ? 2.255 3.568 -11.552 1.00 90.62 76 LEU A CA 1
ATOM 592 C C . LEU A 1 76 ? 1.586 4.554 -12.525 1.00 90.62 76 LEU A C 1
ATOM 594 O O . LEU A 1 76 ? 0.419 4.386 -12.866 1.00 90.62 76 LEU A O 1
ATOM 598 N N . ALA A 1 77 ? 2.347 5.512 -13.066 1.00 89.19 77 ALA A N 1
ATOM 599 C CA . ALA A 1 77 ? 1.853 6.453 -14.070 1.00 89.19 77 ALA A CA 1
ATOM 600 C C . ALA A 1 77 ? 1.482 5.783 -15.405 1.00 89.19 77 ALA A C 1
ATOM 602 O O . ALA A 1 77 ? 0.538 6.214 -16.058 1.00 89.19 77 ALA A O 1
ATOM 603 N N . GLN A 1 78 ? 2.211 4.743 -15.833 1.00 84.12 78 GLN A N 1
ATOM 604 C CA . GLN A 1 78 ? 1.873 3.997 -17.053 1.00 84.12 78 GLN A CA 1
ATOM 605 C C . GLN A 1 78 ? 0.591 3.181 -16.908 1.00 84.12 78 GLN A C 1
ATOM 607 O O . GLN A 1 78 ? -0.104 2.977 -17.899 1.00 84.12 78 GLN A O 1
ATOM 612 N N . ARG A 1 79 ? 0.297 2.703 -15.698 1.00 83.25 79 ARG A N 1
ATOM 613 C CA . ARG A 1 79 ? -0.915 1.932 -15.438 1.00 83.25 79 ARG A CA 1
ATOM 614 C C . ARG A 1 79 ? -2.166 2.808 -15.371 1.00 83.25 79 ARG A C 1
ATOM 616 O O . ARG A 1 79 ? -3.239 2.350 -15.742 1.00 83.25 79 ARG A O 1
ATOM 623 N N . GLY A 1 80 ? -2.024 4.057 -14.930 1.00 85.94 80 GLY A N 1
ATOM 624 C CA . GLY A 1 80 ? -3.162 4.958 -14.772 1.00 85.94 80 GLY A CA 1
ATOM 625 C C . GLY A 1 80 ? -4.161 4.417 -13.749 1.00 85.94 80 GLY A C 1
ATOM 626 O O . GLY A 1 80 ? -3.757 3.828 -12.744 1.00 85.94 80 GLY A O 1
ATOM 627 N N . ASP A 1 81 ? -5.449 4.601 -14.032 1.00 87.25 81 ASP A N 1
ATOM 628 C CA . ASP A 1 81 ? -6.529 4.362 -13.069 1.00 87.25 81 ASP A CA 1
ATOM 629 C C . ASP A 1 81 ? -7.064 2.917 -13.051 1.00 87.25 81 ASP A C 1
ATOM 631 O O . ASP A 1 81 ? -8.030 2.629 -12.342 1.00 87.25 81 ASP A O 1
ATOM 635 N N . ASP A 1 82 ? -6.449 2.005 -13.810 1.00 85.69 82 ASP A N 1
ATOM 636 C CA . ASP A 1 82 ? -6.879 0.609 -13.902 1.00 85.69 82 ASP A CA 1
ATOM 637 C C . ASP A 1 82 ? -6.691 -0.149 -12.579 1.00 85.69 82 ASP A C 1
ATOM 639 O O . ASP A 1 82 ? -5.613 -0.127 -11.974 1.00 85.69 82 ASP A O 1
ATOM 643 N N . ASP A 1 83 ? -7.713 -0.917 -12.185 1.00 89.38 83 ASP A N 1
ATOM 644 C CA . ASP A 1 83 ? -7.668 -1.755 -10.986 1.00 89.38 83 ASP A CA 1
ATOM 645 C C . ASP A 1 83 ? -6.529 -2.792 -11.041 1.00 89.38 83 ASP A C 1
ATOM 647 O O . ASP A 1 83 ? -6.208 -3.400 -12.072 1.00 89.38 83 ASP A O 1
ATOM 651 N N . VAL A 1 84 ? -5.931 -3.028 -9.877 1.00 89.75 84 VAL A N 1
ATOM 652 C CA . VAL A 1 84 ? -4.801 -3.920 -9.617 1.00 89.75 84 VAL A CA 1
ATOM 653 C C . VAL A 1 84 ? -5.229 -4.977 -8.618 1.00 89.75 84 VAL A C 1
ATOM 655 O O . VAL A 1 84 ? -5.677 -4.647 -7.526 1.00 89.75 84 VAL A O 1
ATOM 658 N N . GLU A 1 85 ? -5.049 -6.261 -8.920 1.00 89.25 85 GLU A N 1
ATOM 659 C CA . GLU A 1 85 ? -5.325 -7.294 -7.917 1.00 89.25 85 GLU A CA 1
ATOM 660 C C . GLU A 1 85 ? -4.317 -7.196 -6.775 1.00 89.25 85 GLU A C 1
ATOM 662 O O . GLU A 1 85 ? -4.692 -7.021 -5.615 1.00 89.25 85 GLU A O 1
ATOM 667 N N . SER A 1 86 ? -3.024 -7.212 -7.096 1.00 88.19 86 SER A N 1
ATOM 668 C CA . SER A 1 86 ? -1.968 -7.170 -6.086 1.00 88.19 86 SER A CA 1
ATOM 669 C C . SER A 1 86 ? -0.848 -6.202 -6.446 1.00 88.19 86 SER A C 1
ATOM 671 O O . SER A 1 86 ? -0.349 -6.210 -7.566 1.00 88.19 86 SER A O 1
ATOM 673 N N . LEU A 1 87 ? -0.403 -5.407 -5.474 1.00 92.19 87 LEU A N 1
ATOM 674 C CA . LEU A 1 87 ? 0.748 -4.512 -5.588 1.00 92.19 87 LEU A CA 1
ATOM 675 C C . LEU A 1 87 ? 1.719 -4.776 -4.438 1.00 92.19 87 LEU A C 1
ATOM 677 O O . LEU A 1 87 ? 1.333 -4.753 -3.272 1.00 92.19 87 LEU A O 1
ATOM 681 N N . HIS A 1 88 ? 2.991 -4.985 -4.758 1.00 90.69 88 HIS A N 1
ATOM 682 C CA . HIS A 1 88 ? 4.071 -5.118 -3.792 1.00 90.69 88 HIS A CA 1
ATOM 683 C C . HIS A 1 88 ? 5.219 -4.178 -4.156 1.00 90.69 88 HIS A C 1
ATOM 685 O O . HIS A 1 88 ? 5.869 -4.358 -5.178 1.00 90.69 88 HIS A O 1
ATOM 691 N N . ILE A 1 89 ? 5.503 -3.196 -3.309 1.00 91.81 89 ILE A N 1
ATOM 692 C CA . ILE A 1 89 ? 6.657 -2.308 -3.450 1.00 91.81 89 ILE A CA 1
ATOM 693 C C . ILE A 1 89 ? 7.622 -2.605 -2.304 1.00 91.81 89 ILE A C 1
ATOM 695 O O . ILE A 1 89 ? 7.259 -2.486 -1.138 1.00 91.81 89 ILE A O 1
ATOM 699 N N . SER A 1 90 ? 8.857 -2.978 -2.628 1.00 89.81 90 SER A N 1
ATOM 700 C CA . SER A 1 90 ? 9.928 -3.223 -1.662 1.00 89.81 90 SER A CA 1
ATOM 701 C C . SER A 1 90 ? 11.126 -2.340 -1.987 1.00 89.81 90 SER A C 1
ATOM 703 O O . SER A 1 90 ? 11.865 -2.608 -2.936 1.00 89.81 90 SER A O 1
ATOM 705 N N . MET A 1 91 ? 11.340 -1.304 -1.180 1.00 87.12 91 MET A N 1
ATOM 706 C CA . MET A 1 91 ? 12.427 -0.341 -1.341 1.00 87.12 91 MET A CA 1
ATOM 707 C C . MET A 1 91 ? 13.417 -0.483 -0.189 1.00 87.12 91 MET A C 1
ATOM 709 O O . MET A 1 91 ? 13.061 -0.288 0.966 1.00 87.12 91 MET A O 1
ATOM 713 N N . ARG A 1 92 ? 14.675 -0.815 -0.491 1.00 84.75 92 ARG A N 1
ATOM 714 C CA . ARG A 1 92 ? 15.717 -1.074 0.516 1.00 84.75 92 ARG A CA 1
ATOM 715 C C . ARG A 1 92 ? 16.457 0.190 0.938 1.00 84.75 92 ARG A C 1
ATOM 717 O O . ARG A 1 92 ? 17.051 0.209 2.012 1.00 84.75 92 ARG A O 1
ATOM 724 N N . ARG A 1 93 ? 16.431 1.241 0.116 1.00 82.00 93 ARG A N 1
ATOM 725 C CA . ARG A 1 93 ? 17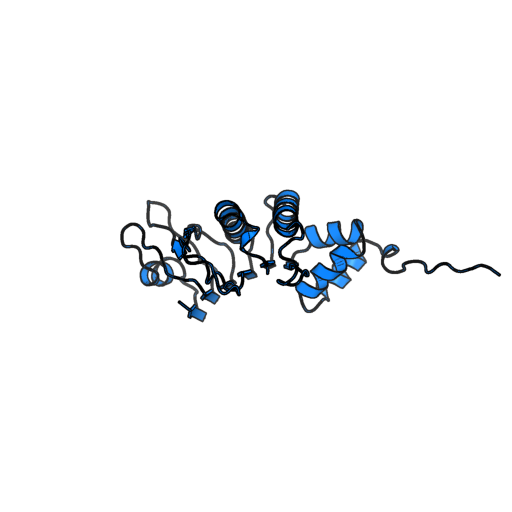.089 2.530 0.377 1.00 82.00 93 ARG A CA 1
ATOM 726 C C . ARG A 1 93 ? 16.056 3.644 0.598 1.00 82.00 93 ARG A C 1
ATOM 728 O O . ARG A 1 93 ? 15.931 4.523 -0.250 1.00 82.00 93 ARG A O 1
ATOM 735 N N . PRO A 1 94 ? 15.334 3.672 1.736 1.00 77.50 94 PRO A N 1
ATOM 736 C CA . PRO A 1 94 ? 14.199 4.581 1.947 1.00 77.50 94 PRO A CA 1
ATOM 737 C C . PRO A 1 94 ? 14.562 6.073 1.885 1.00 77.50 94 PRO A C 1
ATOM 739 O O . PRO A 1 94 ? 13.699 6.900 1.627 1.00 77.50 94 PRO A O 1
ATOM 742 N N . LYS A 1 95 ? 15.835 6.455 2.074 1.00 79.00 95 LYS A N 1
ATOM 743 C CA . LYS A 1 95 ? 16.302 7.846 1.892 1.00 79.00 95 LYS A CA 1
ATOM 744 C C . LYS A 1 95 ? 16.125 8.376 0.468 1.00 79.00 95 LYS A C 1
ATOM 746 O O . LYS A 1 95 ? 16.159 9.580 0.258 1.00 79.00 95 LYS A O 1
ATOM 751 N N . CYS A 1 96 ? 15.951 7.487 -0.498 1.00 82.56 96 CYS A N 1
ATOM 752 C CA . CYS A 1 96 ? 15.827 7.855 -1.895 1.00 82.56 96 CYS A CA 1
ATOM 753 C C . CYS A 1 96 ? 14.390 8.159 -2.347 1.00 82.56 96 CYS A C 1
ATOM 755 O O . CYS A 1 96 ? 14.172 8.501 -3.510 1.00 82.56 96 CYS A O 1
ATOM 757 N N . ALA A 1 97 ? 13.410 8.028 -1.453 1.00 87.94 97 ALA A N 1
ATOM 758 C CA . ALA A 1 97 ? 12.046 8.486 -1.668 1.00 87.94 97 ALA A CA 1
ATOM 759 C C . ALA A 1 97 ? 11.725 9.575 -0.640 1.00 87.94 97 ALA A C 1
ATOM 761 O O . ALA A 1 97 ? 11.971 9.391 0.553 1.00 87.94 97 ALA A O 1
ATOM 762 N N . SER A 1 98 ? 11.200 10.708 -1.109 1.00 90.69 98 SER A N 1
ATOM 763 C CA . SER A 1 98 ? 10.645 11.726 -0.216 1.00 90.69 98 SER A CA 1
ATOM 764 C C . SER A 1 98 ? 9.315 11.243 0.364 1.00 90.69 98 SER A C 1
ATOM 766 O O . SER A 1 98 ? 8.676 10.355 -0.210 1.00 90.69 98 SER A O 1
ATOM 768 N N . VAL A 1 99 ? 8.877 11.823 1.482 1.00 92.31 99 VAL A N 1
ATOM 769 C CA . VAL A 1 99 ? 7.584 11.483 2.096 1.00 92.31 99 VAL A CA 1
ATOM 770 C C . VAL A 1 99 ? 6.410 11.701 1.140 1.00 92.31 99 VAL A C 1
ATOM 772 O O . VAL A 1 99 ? 5.486 10.891 1.117 1.00 92.31 99 VAL A O 1
ATOM 775 N N . GLU A 1 100 ? 6.458 12.731 0.291 1.00 94.62 100 GLU A N 1
ATOM 776 C CA . GLU A 1 100 ? 5.421 13.010 -0.708 1.00 94.62 100 GLU A CA 1
ATOM 777 C C . GLU A 1 100 ? 5.302 11.852 -1.690 1.00 94.62 100 GLU A C 1
ATOM 779 O O . GLU A 1 100 ? 4.203 11.374 -1.948 1.00 94.62 100 GLU A O 1
ATOM 784 N N . ARG A 1 101 ? 6.437 11.339 -2.176 1.00 94.56 101 ARG A N 1
ATOM 785 C CA . ARG A 1 101 ? 6.451 10.199 -3.092 1.00 94.56 101 ARG A CA 1
ATOM 786 C C . ARG A 1 101 ? 5.885 8.940 -2.434 1.00 94.56 101 ARG A C 1
ATOM 788 O O . ARG A 1 101 ? 5.097 8.229 -3.048 1.00 94.56 101 ARG A O 1
ATOM 795 N N . VAL A 1 102 ? 6.239 8.678 -1.177 1.00 95.19 102 VAL A N 1
ATOM 796 C CA . VAL A 1 102 ? 5.671 7.543 -0.431 1.00 95.19 102 VAL A CA 1
ATOM 797 C C . VAL A 1 102 ? 4.158 7.703 -0.257 1.00 95.19 102 VAL A C 1
ATOM 799 O O . VAL A 1 102 ? 3.420 6.735 -0.437 1.00 95.19 102 VAL A O 1
ATOM 802 N N . ASN A 1 103 ? 3.680 8.919 0.019 1.00 96.38 103 ASN A N 1
ATOM 803 C CA . ASN A 1 103 ? 2.251 9.224 0.077 1.00 96.38 103 ASN A CA 1
ATOM 804 C C . ASN A 1 103 ? 1.550 8.996 -1.268 1.00 96.38 103 ASN A C 1
ATOM 806 O O . ASN A 1 103 ? 0.449 8.449 -1.272 1.00 96.38 103 ASN A O 1
ATOM 810 N N . GLU A 1 104 ? 2.176 9.346 -2.397 1.00 96.56 104 GLU A N 1
ATOM 811 C CA . GLU A 1 104 ? 1.651 9.020 -3.731 1.00 96.56 104 GLU A CA 1
ATOM 812 C C . GLU A 1 104 ? 1.513 7.509 -3.939 1.00 96.56 104 GLU A C 1
ATOM 814 O O . GLU A 1 104 ? 0.473 7.044 -4.404 1.00 96.56 104 GLU A O 1
ATOM 819 N N . TRP A 1 105 ? 2.505 6.719 -3.523 1.00 97.12 105 TRP A N 1
ATOM 820 C CA . TRP A 1 105 ? 2.439 5.258 -3.634 1.00 97.12 105 TRP A CA 1
ATOM 821 C C . TRP A 1 105 ? 1.342 4.656 -2.759 1.00 97.12 105 TRP A C 1
ATOM 823 O O . TRP A 1 105 ? 0.613 3.773 -3.208 1.00 97.12 105 TRP A O 1
ATOM 833 N N . ILE A 1 106 ? 1.200 5.141 -1.522 1.00 97.00 106 ILE A N 1
ATOM 834 C CA . ILE A 1 106 ? 0.125 4.719 -0.619 1.00 97.00 106 ILE A CA 1
ATOM 835 C C . ILE A 1 106 ? -1.234 5.092 -1.217 1.00 97.00 106 ILE A C 1
ATOM 837 O O . ILE A 1 106 ? -2.137 4.258 -1.233 1.00 97.00 106 ILE A O 1
ATOM 841 N N . ARG A 1 107 ? -1.385 6.314 -1.739 1.00 96.19 107 ARG A N 1
ATOM 842 C CA . ARG A 1 107 ? -2.629 6.781 -2.358 1.00 96.19 107 ARG A CA 1
ATOM 843 C C . ARG A 1 107 ? -3.020 5.912 -3.541 1.00 96.19 107 ARG A C 1
ATOM 845 O O . ARG A 1 107 ? -4.134 5.395 -3.544 1.00 96.19 107 ARG A O 1
ATOM 852 N N . TYR A 1 108 ? -2.090 5.694 -4.469 1.00 96.25 108 TYR A N 1
ATOM 853 C CA . TYR A 1 108 ? -2.298 4.807 -5.607 1.00 96.25 108 TYR A CA 1
ATOM 854 C C . TYR A 1 108 ? -2.731 3.413 -5.142 1.00 96.25 108 TYR A C 1
ATOM 856 O O . TYR A 1 108 ? -3.732 2.871 -5.606 1.00 96.25 108 TYR A O 1
ATOM 864 N N . ALA A 1 109 ? -2.009 2.846 -4.170 1.00 95.94 109 ALA A N 1
ATOM 865 C CA . ALA A 1 109 ? -2.298 1.516 -3.659 1.00 95.94 109 ALA A CA 1
ATOM 866 C C . ALA A 1 109 ? -3.704 1.420 -3.053 1.00 95.94 109 ALA A C 1
ATOM 868 O O . ALA A 1 109 ? -4.410 0.448 -3.292 1.00 95.94 109 ALA A O 1
ATOM 869 N N . MET A 1 110 ? -4.139 2.413 -2.278 1.00 95.44 110 MET A N 1
ATOM 870 C CA . MET A 1 110 ? -5.474 2.371 -1.680 1.00 95.44 110 MET A CA 1
ATOM 871 C C . MET A 1 110 ? -6.584 2.567 -2.719 1.00 95.44 110 MET A C 1
ATOM 873 O O . MET A 1 110 ? -7.643 1.957 -2.589 1.00 95.44 110 MET A O 1
ATOM 877 N N . GLN A 1 111 ? -6.345 3.388 -3.742 1.00 93.62 111 GLN A N 1
ATOM 878 C CA . GLN A 1 111 ? -7.340 3.702 -4.768 1.00 93.62 111 GLN A CA 1
ATOM 879 C C . GLN A 1 111 ? -7.549 2.559 -5.760 1.00 93.62 111 GLN A C 1
ATOM 881 O O . GLN A 1 111 ? -8.696 2.236 -6.055 1.00 93.62 111 GLN A O 1
ATOM 886 N N . HIS A 1 112 ? -6.467 1.933 -6.225 1.00 94.06 112 HIS A N 1
ATOM 887 C CA . HIS A 1 112 ? -6.526 1.016 -7.366 1.00 94.06 112 HIS A CA 1
ATOM 888 C C . HIS A 1 112 ? -6.280 -0.449 -6.992 1.00 94.06 112 HIS A C 1
ATOM 890 O O . HIS A 1 112 ? -6.536 -1.326 -7.807 1.00 94.06 112 HIS A O 1
ATOM 896 N N . VAL A 1 113 ? -5.790 -0.774 -5.787 1.00 94.75 113 VAL A N 1
ATOM 897 C CA . VAL A 1 113 ? -5.515 -2.178 -5.416 1.00 94.75 113 VAL A CA 1
ATOM 898 C C . VAL A 1 113 ? -6.725 -2.812 -4.733 1.00 94.75 113 VAL A C 1
ATOM 900 O O . VAL A 1 113 ? -7.193 -2.323 -3.704 1.00 94.75 113 VAL A O 1
ATOM 903 N N . VAL A 1 114 ? -7.201 -3.941 -5.264 1.00 94.88 114 VAL A N 1
ATOM 904 C CA . VAL A 1 114 ? -8.441 -4.598 -4.816 1.00 94.88 114 VAL A CA 1
ATOM 905 C C . VAL A 1 114 ? -8.222 -5.852 -3.966 1.00 94.88 114 VAL A C 1
ATOM 907 O O . VAL A 1 114 ? -9.070 -6.153 -3.127 1.00 94.88 114 VAL A O 1
ATOM 910 N N . GLU A 1 115 ? -7.089 -6.555 -4.077 1.00 92.94 115 GLU A N 1
ATOM 911 C CA . GLU A 1 115 ? -6.814 -7.743 -3.252 1.00 92.94 115 GLU A CA 1
ATOM 912 C C . GLU A 1 115 ? -5.733 -7.488 -2.205 1.00 92.94 115 GLU A C 1
ATOM 914 O O . GLU A 1 115 ? -6.054 -7.441 -1.015 1.00 92.94 115 GLU A O 1
ATOM 919 N N . SER A 1 116 ? -4.472 -7.319 -2.615 1.00 93.62 116 SER A N 1
ATOM 920 C CA . SER A 1 116 ? -3.321 -7.290 -1.704 1.00 93.62 116 SER A CA 1
ATOM 921 C C . SER A 1 116 ? -2.364 -6.138 -2.001 1.00 93.62 116 SER A C 1
ATOM 923 O O . SER A 1 116 ? -1.617 -6.173 -2.977 1.00 93.62 116 SER A O 1
ATOM 925 N N . SER A 1 117 ? -2.283 -5.180 -1.079 1.00 96.31 117 SER A N 1
ATOM 926 C CA . SER A 1 117 ? -1.281 -4.110 -1.084 1.00 96.31 117 SER A CA 1
ATOM 927 C C . SER A 1 117 ? -0.166 -4.404 -0.078 1.00 96.31 117 SER A C 1
ATOM 929 O O . SER A 1 117 ? -0.439 -4.592 1.110 1.00 96.31 117 SER A O 1
ATOM 931 N N . LYS A 1 118 ? 1.091 -4.402 -0.533 1.00 95.62 118 LYS A N 1
ATOM 932 C CA . LYS A 1 118 ? 2.292 -4.574 0.294 1.00 95.62 118 LYS A CA 1
ATOM 933 C C . LYS A 1 118 ? 3.290 -3.447 0.044 1.00 95.62 118 LYS A C 1
ATOM 935 O O . LYS A 1 118 ? 3.739 -3.267 -1.085 1.00 95.62 118 LYS A O 1
ATOM 940 N N . LEU A 1 119 ? 3.691 -2.741 1.094 1.00 96.19 119 LEU A N 1
ATOM 941 C CA . LEU A 1 119 ? 4.741 -1.726 1.029 1.00 96.19 119 LEU A CA 1
ATOM 942 C C . LEU A 1 119 ? 5.806 -2.014 2.089 1.00 96.19 119 LEU A C 1
ATOM 944 O O . LEU A 1 119 ? 5.513 -2.004 3.278 1.00 96.19 119 LEU A O 1
ATOM 948 N N . TYR A 1 120 ? 7.031 -2.296 1.654 1.00 93.12 120 TYR A N 1
ATOM 949 C CA . TYR A 1 120 ? 8.166 -2.594 2.522 1.00 93.12 120 TYR A CA 1
ATOM 950 C C . TYR A 1 120 ? 9.240 -1.519 2.394 1.00 93.12 120 TYR A C 1
ATOM 952 O O . TYR A 1 120 ? 9.805 -1.317 1.314 1.00 93.12 120 TYR A O 1
ATOM 960 N N . MET A 1 121 ? 9.559 -0.880 3.515 1.00 90.44 121 MET A N 1
ATOM 961 C CA . MET A 1 121 ? 10.696 0.012 3.676 1.00 90.44 121 MET A CA 1
ATOM 962 C C . MET A 1 121 ? 11.377 -0.292 5.015 1.00 90.44 121 MET A C 1
ATOM 964 O O . MET A 1 121 ? 10.848 0.072 6.066 1.00 90.44 121 MET A O 1
ATOM 968 N N . PRO A 1 122 ? 12.546 -0.953 5.007 1.00 83.06 122 PRO A N 1
ATOM 969 C CA . PRO A 1 122 ? 13.201 -1.377 6.231 1.00 83.06 122 PRO A CA 1
ATOM 970 C C . PRO A 1 122 ? 13.592 -0.178 7.105 1.00 83.06 122 PRO A C 1
ATOM 972 O O . PRO A 1 122 ? 13.944 0.888 6.578 1.00 83.06 122 PRO A O 1
ATOM 975 N N . PRO A 1 123 ? 13.613 -0.358 8.439 1.00 74.62 123 PRO A N 1
ATOM 976 C CA . PRO A 1 123 ? 14.243 0.604 9.326 1.00 74.62 123 PRO A CA 1
ATOM 977 C C . PRO A 1 123 ? 15.722 0.756 8.942 1.00 74.62 123 PRO A C 1
ATOM 979 O O . PRO A 1 123 ? 16.390 -0.191 8.528 1.00 74.62 123 PRO A O 1
ATOM 982 N N . TYR A 1 124 ? 16.213 1.987 9.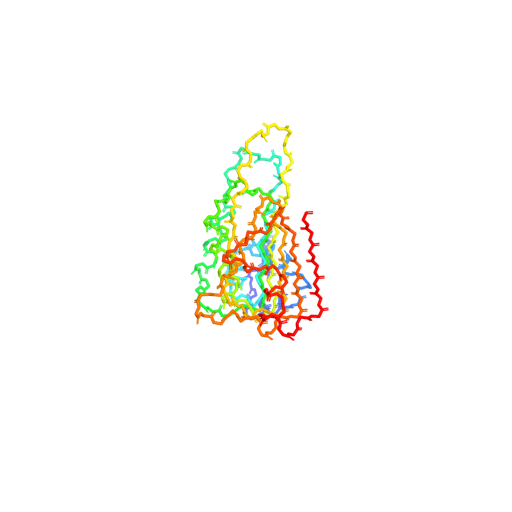026 1.00 68.56 124 TYR A N 1
ATOM 983 C CA . TYR A 1 124 ? 17.559 2.363 8.609 1.00 68.56 124 TYR A CA 1
ATOM 984 C C . TYR A 1 124 ? 18.656 1.568 9.350 1.00 68.56 124 TYR A C 1
ATOM 986 O O . TYR A 1 124 ? 18.509 1.260 10.530 1.00 68.56 124 TYR A O 1
ATOM 994 N N . CYS A 1 125 ? 19.784 1.288 8.683 1.00 54.97 125 CYS A N 1
ATOM 995 C CA . CYS A 1 125 ? 20.957 0.624 9.273 1.00 54.97 125 CYS A CA 1
ATOM 996 C C . CYS A 1 125 ? 22.233 1.486 9.196 1.00 54.97 125 CYS A C 1
ATOM 998 O O . CYS A 1 125 ? 23.273 0.993 8.765 1.00 54.97 125 CYS A O 1
ATOM 1000 N N . SER A 1 126 ? 22.205 2.769 9.573 1.00 58.00 126 SER A N 1
ATOM 1001 C CA . SER A 1 126 ? 23.464 3.497 9.808 1.00 58.00 126 SER A CA 1
ATOM 1002 C C . SER A 1 126 ? 23.524 4.160 11.177 1.00 58.00 126 SER A C 1
ATOM 1004 O O . SER A 1 126 ? 22.522 4.584 11.744 1.00 58.00 126 SER A O 1
ATOM 1006 N N . VAL A 1 127 ? 24.749 4.176 11.697 1.00 52.44 127 VAL A N 1
ATOM 1007 C CA . VAL A 1 127 ? 25.114 4.383 13.100 1.00 52.44 127 VAL A CA 1
ATOM 1008 C C . VAL A 1 127 ? 25.097 5.868 13.510 1.00 52.44 127 VAL A C 1
ATOM 1010 O O . VAL A 1 127 ? 25.169 6.153 14.696 1.00 52.44 127 VAL A O 1
ATOM 1013 N N . ASN A 1 128 ? 24.955 6.819 12.570 1.00 53.59 128 ASN A N 1
ATOM 1014 C CA . ASN A 1 128 ? 25.352 8.221 12.800 1.00 53.59 128 ASN A CA 1
ATOM 1015 C C . ASN A 1 128 ? 24.333 9.326 12.422 1.00 53.59 128 ASN A C 1
ATOM 1017 O O . ASN A 1 128 ? 24.757 10.457 12.205 1.00 53.59 128 ASN A O 1
ATOM 1021 N N . ASP A 1 129 ? 23.021 9.078 12.372 1.00 51.56 129 ASP A N 1
ATOM 1022 C CA . ASP A 1 129 ? 22.047 10.166 12.127 1.00 51.56 129 ASP A CA 1
ATOM 1023 C C . ASP A 1 129 ? 21.271 10.541 13.398 1.00 51.56 129 ASP A C 1
ATOM 1025 O O . ASP A 1 129 ? 20.313 9.867 13.775 1.00 51.56 129 ASP A O 1
ATOM 1029 N N . TYR A 1 130 ? 21.686 11.642 14.034 1.00 51.41 130 TYR A N 1
ATOM 1030 C CA . TYR A 1 130 ? 21.123 12.182 15.281 1.00 51.41 130 TYR A CA 1
ATOM 1031 C C . TYR A 1 130 ? 19.910 13.110 15.099 1.00 51.41 130 TYR A C 1
ATOM 1033 O O . TYR A 1 130 ? 19.370 13.604 16.084 1.00 51.41 130 TYR A O 1
ATOM 1041 N N . GLU A 1 131 ? 19.429 13.321 13.876 1.00 53.12 131 GLU A N 1
ATOM 1042 C CA . GLU A 1 131 ? 18.257 14.165 13.616 1.00 53.12 131 GLU A CA 1
ATOM 1043 C C . GLU A 1 131 ? 17.307 13.460 12.648 1.00 53.12 131 GLU A C 1
ATOM 1045 O O . GLU A 1 131 ? 17.315 13.684 11.441 1.00 53.12 131 GLU A O 1
ATOM 1050 N N . GLN A 1 132 ? 16.484 12.552 13.171 1.00 57.22 132 GLN A N 1
ATOM 1051 C CA . GLN A 1 132 ? 15.405 11.949 12.393 1.00 57.22 132 GLN A CA 1
ATOM 1052 C C . GLN A 1 132 ? 14.090 12.616 12.785 1.00 57.22 132 GLN A C 1
ATOM 1054 O O . GLN A 1 132 ? 13.381 12.151 13.676 1.00 57.22 132 GLN A O 1
ATOM 1059 N N . GLN A 1 133 ? 13.749 13.714 12.105 1.00 56.31 133 GLN A N 1
ATOM 1060 C CA . GLN A 1 133 ? 12.351 14.126 12.032 1.00 56.31 133 GLN A CA 1
ATOM 1061 C C . GLN A 1 133 ? 11.586 12.985 11.356 1.00 56.31 133 GLN A C 1
ATOM 1063 O O . GLN A 1 133 ? 11.744 12.727 10.165 1.00 56.31 133 GLN A O 1
ATOM 1068 N N . GLN A 1 134 ? 10.814 12.237 12.143 1.00 73.38 134 GLN A N 1
ATOM 1069 C CA . GLN A 1 134 ? 9.948 11.191 11.619 1.00 73.38 134 GLN A CA 1
ATOM 1070 C C . GLN A 1 134 ? 8.787 11.870 10.894 1.00 73.38 134 GLN A C 1
ATOM 1072 O O . GLN A 1 134 ? 7.826 12.353 11.507 1.00 73.38 134 GLN A O 1
ATOM 1077 N N . GLU A 1 135 ? 8.921 11.969 9.578 1.00 87.62 135 GLU A N 1
ATOM 1078 C CA . GLU A 1 135 ? 7.880 12.477 8.696 1.00 87.62 135 GLU A CA 1
ATOM 1079 C C . GLU A 1 135 ? 6.623 11.606 8.819 1.00 87.62 135 GLU A C 1
ATOM 1081 O O . GLU A 1 135 ? 6.696 10.403 9.097 1.00 87.62 135 GLU A O 1
ATOM 1086 N N . ALA A 1 136 ? 5.460 12.234 8.659 1.00 92.00 136 ALA A N 1
ATOM 1087 C CA . ALA A 1 136 ? 4.186 11.537 8.695 1.00 92.00 136 ALA A CA 1
ATOM 1088 C C . ALA A 1 136 ? 3.750 11.190 7.268 1.00 92.00 136 ALA A C 1
ATOM 1090 O O . ALA A 1 136 ? 3.585 12.078 6.431 1.00 92.00 136 ALA A O 1
ATOM 1091 N N . VAL A 1 137 ? 3.544 9.903 7.005 1.00 94.44 137 VAL A N 1
ATOM 1092 C CA . VAL A 1 137 ? 2.823 9.440 5.817 1.00 94.44 137 VAL A CA 1
ATOM 1093 C C . VAL A 1 137 ? 1.337 9.340 6.134 1.00 94.44 137 VAL A C 1
ATOM 1095 O O . VAL A 1 137 ? 0.955 9.114 7.280 1.00 94.44 137 VAL A O 1
ATOM 1098 N N . VAL A 1 138 ? 0.488 9.516 5.132 1.00 94.44 138 VAL A N 1
ATOM 1099 C CA . VAL A 1 138 ? -0.963 9.584 5.295 1.00 94.44 138 VAL A CA 1
ATOM 1100 C C . VAL A 1 138 ? -1.595 8.327 4.729 1.00 94.44 138 VAL A C 1
ATOM 1102 O O . VAL A 1 138 ? -1.379 7.988 3.567 1.00 94.44 138 VAL A O 1
ATOM 1105 N N . LEU A 1 139 ? -2.425 7.666 5.534 1.00 93.44 139 LEU A N 1
ATOM 1106 C CA . LEU A 1 139 ? -3.342 6.651 5.043 1.00 93.44 139 LEU A CA 1
ATOM 1107 C C . LEU A 1 139 ? -4.606 7.346 4.491 1.00 93.44 139 LEU A C 1
ATOM 1109 O O . LEU A 1 139 ? -5.249 8.101 5.224 1.00 93.44 139 LEU A O 1
ATOM 1113 N N . PRO A 1 140 ? -4.966 7.135 3.212 1.00 92.19 140 PRO A N 1
ATOM 1114 C CA . PRO A 1 140 ? -6.191 7.659 2.615 1.00 92.19 140 PRO A CA 1
ATOM 1115 C C . PRO A 1 140 ? -7.465 7.291 3.385 1.00 92.19 140 PRO A C 1
ATOM 1117 O O . PRO A 1 140 ? -7.495 6.370 4.193 1.00 92.19 140 PRO A O 1
ATOM 1120 N N . SER A 1 141 ? -8.560 8.000 3.112 1.00 89.00 141 SER A N 1
ATOM 1121 C CA . SER A 1 141 ? -9.853 7.732 3.755 1.00 89.00 141 SER A CA 1
ATOM 1122 C C . SER A 1 141 ? -10.574 6.502 3.205 1.00 89.00 141 SER A C 1
ATOM 1124 O O . SER A 1 141 ? -11.556 6.057 3.781 1.00 89.00 141 SER A O 1
ATOM 1126 N N . HIS A 1 142 ? -10.144 5.937 2.088 1.00 88.62 142 HIS A N 1
ATOM 1127 C CA . HIS A 1 142 ? -10.818 4.802 1.475 1.00 88.62 142 HIS A CA 1
ATOM 1128 C C . HIS A 1 142 ? -9.800 3.859 0.862 1.00 88.62 142 HIS A C 1
ATOM 1130 O O . HIS A 1 142 ? -8.747 4.299 0.404 1.00 88.62 142 HIS A O 1
ATOM 1136 N N . GLY A 1 143 ? -10.141 2.573 0.839 1.00 91.75 143 GLY A N 1
ATOM 1137 C CA . GLY A 1 143 ? -9.364 1.567 0.138 1.00 91.75 143 GLY A CA 1
ATOM 1138 C C . GLY A 1 143 ? -10.205 0.379 -0.310 1.00 91.75 143 GLY A C 1
ATOM 1139 O O . GLY A 1 143 ? -11.089 -0.083 0.415 1.00 91.75 143 GLY A O 1
ATOM 1140 N N . ALA A 1 144 ? -9.918 -0.122 -1.512 1.00 93.44 144 ALA A N 1
ATOM 1141 C CA . ALA A 1 144 ? -10.621 -1.268 -2.088 1.00 93.44 144 ALA A CA 1
ATOM 1142 C C . ALA A 1 144 ? -10.017 -2.627 -1.682 1.00 93.44 144 ALA A C 1
ATOM 1144 O O . ALA A 1 144 ? -10.692 -3.652 -1.812 1.00 93.44 144 ALA A O 1
ATOM 1145 N N . ALA A 1 145 ? -8.782 -2.629 -1.170 1.00 96.19 145 ALA A N 1
ATOM 1146 C CA . ALA A 1 145 ? -8.007 -3.830 -0.883 1.00 96.19 145 ALA A CA 1
ATOM 1147 C C . ALA A 1 145 ? -8.615 -4.712 0.219 1.00 96.19 145 ALA A C 1
ATOM 1149 O O . ALA A 1 145 ? -9.056 -4.241 1.270 1.00 96.19 145 ALA A O 1
ATOM 1150 N N . THR A 1 146 ? -8.546 -6.030 0.024 1.00 97.06 146 THR A N 1
ATOM 1151 C CA . THR A 1 146 ? -8.892 -7.015 1.066 1.00 97.06 146 THR A CA 1
ATOM 1152 C C . THR A 1 146 ? -7.779 -7.230 2.095 1.00 97.06 146 THR A C 1
ATOM 1154 O O . THR A 1 146 ? -8.051 -7.677 3.215 1.00 97.06 146 THR A O 1
ATOM 1157 N N . SER A 1 147 ? -6.535 -6.915 1.733 1.00 97.44 147 SER A N 1
ATOM 1158 C CA . SER A 1 147 ? -5.341 -7.078 2.555 1.00 97.44 147 SER A CA 1
ATOM 1159 C C . SER A 1 147 ? -4.394 -5.896 2.368 1.00 97.44 147 SER A C 1
ATOM 1161 O O . SER A 1 147 ? -3.984 -5.585 1.249 1.00 97.44 147 SER A O 1
ATOM 1163 N N . ILE A 1 148 ? -3.994 -5.282 3.478 1.00 97.56 148 ILE A N 1
ATOM 1164 C CA . ILE A 1 148 ? -3.005 -4.206 3.521 1.00 97.56 148 ILE A CA 1
ATOM 1165 C C . ILE A 1 148 ? -1.879 -4.625 4.459 1.00 97.56 148 ILE A C 1
ATOM 1167 O O . ILE A 1 148 ? -2.107 -4.965 5.622 1.00 97.56 148 ILE A O 1
ATOM 1171 N N . TRP A 1 149 ? -0.655 -4.584 3.950 1.00 97.44 149 TRP A N 1
ATOM 1172 C CA . TRP A 1 149 ? 0.557 -4.821 4.713 1.00 97.44 149 TRP A CA 1
ATOM 1173 C C . TRP A 1 149 ? 1.543 -3.687 4.443 1.00 97.44 149 TRP A C 1
ATOM 1175 O O . TRP A 1 149 ? 1.893 -3.419 3.295 1.00 97.44 149 TRP A O 1
ATOM 1185 N N . MET A 1 150 ? 1.981 -3.003 5.490 1.00 96.31 150 MET A N 1
ATOM 1186 C CA . MET A 1 150 ? 2.974 -1.942 5.386 1.00 96.31 150 MET A CA 1
ATOM 1187 C C . MET A 1 150 ? 4.003 -2.099 6.496 1.00 96.31 150 MET A C 1
ATOM 1189 O O . MET A 1 150 ? 3.642 -2.142 7.669 1.00 96.31 150 MET A O 1
ATOM 1193 N N . ASP A 1 151 ? 5.275 -2.143 6.125 1.00 94.25 151 ASP A N 1
ATOM 1194 C CA . ASP A 1 151 ? 6.393 -1.958 7.044 1.00 94.25 151 ASP A CA 1
ATOM 1195 C C . ASP A 1 151 ? 7.091 -0.655 6.664 1.00 94.25 151 ASP A C 1
ATOM 1197 O O . ASP A 1 151 ? 7.750 -0.545 5.630 1.00 94.25 151 ASP A O 1
ATOM 1201 N N . LEU A 1 152 ? 6.832 0.356 7.478 1.00 92.38 152 LEU A N 1
ATOM 1202 C CA . LEU A 1 152 ? 7.207 1.7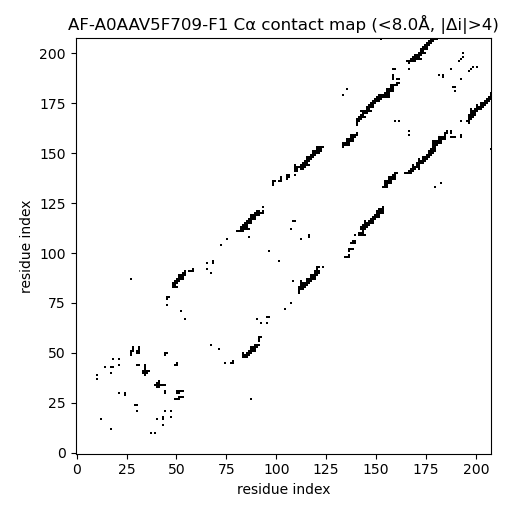50 7.328 1.00 92.38 152 LEU A CA 1
ATOM 1203 C C . LEU A 1 152 ? 7.744 2.275 8.666 1.00 92.38 152 LEU A C 1
ATOM 1205 O O . LEU A 1 152 ? 7.481 3.416 9.028 1.00 92.38 152 LEU A O 1
ATOM 1209 N N . ARG A 1 153 ? 8.512 1.469 9.415 1.00 90.06 153 ARG A N 1
ATOM 1210 C CA . ARG A 1 153 ? 9.011 1.802 10.772 1.00 90.06 153 ARG A CA 1
ATOM 1211 C C . ARG A 1 153 ? 9.815 3.109 10.879 1.00 90.06 153 ARG A C 1
ATOM 1213 O O . ARG A 1 153 ? 10.079 3.575 11.980 1.00 90.06 153 ARG A O 1
ATOM 1220 N N . ARG A 1 154 ? 10.214 3.714 9.754 1.00 86.00 154 ARG A N 1
ATOM 1221 C CA . ARG A 1 154 ? 10.836 5.050 9.690 1.00 86.00 154 ARG A CA 1
ATOM 1222 C C . ARG A 1 154 ? 9.827 6.203 9.806 1.00 86.00 154 ARG A C 1
ATOM 1224 O O . ARG A 1 154 ? 10.211 7.308 10.182 1.00 86.00 154 ARG A O 1
ATOM 1231 N N . TYR A 1 155 ? 8.574 5.963 9.445 1.00 90.81 155 TYR A N 1
ATOM 1232 C CA . TYR A 1 155 ? 7.546 6.982 9.299 1.00 90.81 155 TYR A CA 1
ATOM 1233 C C . TYR A 1 155 ? 6.524 6.893 10.425 1.00 90.81 155 TYR A C 1
ATOM 1235 O O . TYR A 1 155 ? 6.182 5.804 10.898 1.00 90.81 155 TYR A O 1
ATOM 1243 N N . ARG A 1 156 ? 5.977 8.053 10.788 1.00 92.75 156 ARG A N 1
ATOM 1244 C CA . ARG A 1 156 ? 4.717 8.104 11.528 1.00 92.75 156 ARG A CA 1
ATOM 1245 C C . ARG A 1 156 ? 3.571 7.904 10.547 1.00 92.75 156 ARG A C 1
ATOM 1247 O O . ARG A 1 156 ? 3.660 8.358 9.409 1.00 92.75 156 ARG A O 1
ATOM 1254 N N . LEU A 1 157 ? 2.490 7.266 10.975 1.00 93.56 157 LEU A N 1
ATOM 1255 C CA . LEU A 1 157 ? 1.311 7.071 10.136 1.00 93.56 157 LEU A CA 1
ATOM 1256 C C . LEU A 1 157 ? 0.167 7.953 10.619 1.00 93.56 157 LEU A C 1
ATOM 1258 O O . LEU A 1 157 ? -0.374 7.757 11.705 1.00 93.56 157 LEU A O 1
ATOM 1262 N N . GLN A 1 158 ? -0.208 8.919 9.793 1.00 93.50 158 GLN A N 1
ATOM 1263 C CA . GLN A 1 158 ? -1.411 9.707 9.974 1.00 93.50 158 GLN A CA 1
ATOM 1264 C C . GLN A 1 158 ? -2.614 8.927 9.451 1.00 93.50 158 GLN A C 1
ATOM 1266 O O . GLN A 1 158 ? -2.681 8.569 8.273 1.00 93.50 158 GLN A O 1
ATOM 1271 N N . LEU A 1 159 ? -3.571 8.684 10.340 1.00 89.06 159 LEU A N 1
ATOM 1272 C CA . LEU A 1 159 ? -4.837 8.055 9.991 1.00 89.06 159 LEU A CA 1
ATOM 1273 C C . LEU A 1 159 ? -5.794 9.085 9.371 1.00 89.06 159 LEU A C 1
ATOM 1275 O O . LEU A 1 159 ? -5.692 10.283 9.662 1.00 89.06 159 LEU A O 1
ATOM 1279 N N . PRO A 1 160 ? -6.728 8.650 8.512 1.00 82.94 160 PRO A N 1
ATOM 1280 C CA . PRO A 1 160 ? -7.712 9.551 7.930 1.00 82.94 160 PRO A CA 1
ATOM 1281 C C . PRO A 1 160 ? -8.622 10.118 9.025 1.00 82.94 160 PRO A C 1
ATOM 1283 O O . PRO A 1 160 ? -9.188 9.367 9.810 1.00 82.94 160 PRO A O 1
ATOM 1286 N N . ALA A 1 161 ? -8.782 11.441 9.074 1.00 72.38 161 ALA A N 1
ATOM 1287 C CA . ALA A 1 161 ? -9.701 12.083 10.011 1.00 72.38 161 ALA A CA 1
ATOM 1288 C C . ALA A 1 161 ? -11.161 11.927 9.558 1.00 72.38 161 ALA A C 1
ATOM 1290 O O . ALA A 1 161 ? -11.459 12.004 8.362 1.00 72.38 161 ALA A O 1
ATOM 1291 N N . ILE A 1 162 ? -12.092 11.817 10.512 1.00 61.69 162 ILE A N 1
ATOM 1292 C CA . ILE A 1 162 ? -13.529 11.945 10.238 1.00 61.69 162 ILE A CA 1
ATOM 1293 C C . ILE A 1 162 ? -13.834 13.427 9.971 1.00 61.69 162 ILE A C 1
ATOM 1295 O O . ILE A 1 162 ? -14.239 14.170 10.860 1.00 61.69 162 ILE A O 1
ATOM 1299 N N . SER A 1 163 ? -13.624 13.890 8.742 1.00 54.53 163 SER A N 1
ATOM 1300 C CA . SER A 1 163 ? -14.087 15.209 8.300 1.00 54.53 163 SER A CA 1
ATOM 1301 C C . SER A 1 163 ? -15.117 15.027 7.191 1.00 54.53 163 SER A C 1
ATOM 1303 O O . SER A 1 163 ? -14.795 15.072 6.008 1.00 54.53 163 SER A O 1
ATOM 1305 N N . GLY A 1 164 ? -16.355 14.707 7.581 1.00 54.28 164 GLY A N 1
ATOM 1306 C CA . GLY A 1 164 ? -17.537 14.652 6.703 1.00 54.28 164 GLY A CA 1
ATOM 1307 C C . GLY A 1 164 ? -17.573 13.543 5.638 1.00 54.28 164 GLY A C 1
ATOM 1308 O O . GLY A 1 164 ? -18.655 13.188 5.179 1.00 54.28 164 GLY A O 1
ATOM 1309 N N . ALA A 1 165 ? -16.431 12.961 5.270 1.00 58.09 165 ALA A N 1
ATOM 1310 C CA . ALA A 1 165 ? -16.317 11.810 4.385 1.00 58.09 165 ALA A CA 1
ATOM 1311 C C . ALA A 1 165 ? -16.252 10.515 5.207 1.00 58.09 165 ALA A C 1
ATOM 1313 O O . ALA A 1 165 ? -15.472 10.400 6.152 1.00 58.09 165 ALA A O 1
ATOM 1314 N N . VAL A 1 166 ? -17.073 9.529 4.842 1.00 64.31 166 VAL A N 1
ATOM 1315 C CA . VAL A 1 166 ? -17.044 8.201 5.466 1.00 64.31 166 VAL A CA 1
ATOM 1316 C C . VAL A 1 166 ? -15.723 7.535 5.099 1.00 64.31 166 VAL A C 1
ATOM 1318 O O . VAL A 1 166 ? -15.449 7.340 3.914 1.00 64.31 166 VAL A O 1
ATOM 1321 N N . VAL A 1 167 ? -14.919 7.187 6.102 1.00 74.00 167 VAL A N 1
ATOM 1322 C CA . VAL A 1 167 ? -13.719 6.380 5.890 1.00 74.00 167 VAL A CA 1
ATOM 1323 C C . VAL A 1 167 ? -14.168 4.947 5.572 1.00 74.00 167 VAL A C 1
ATOM 1325 O O . VAL A 1 167 ? -14.936 4.362 6.335 1.00 74.00 167 VAL A O 1
ATOM 1328 N N . ARG A 1 168 ? -13.769 4.387 4.422 1.00 83.69 168 ARG A N 1
ATOM 1329 C CA . ARG A 1 168 ? -14.319 3.120 3.901 1.00 83.69 168 ARG A CA 1
ATOM 1330 C C . ARG A 1 168 ? -13.235 2.122 3.523 1.00 83.69 168 ARG A C 1
ATOM 1332 O O . ARG A 1 168 ? -12.634 2.216 2.457 1.00 83.69 168 ARG A O 1
ATOM 1339 N N . TYR A 1 169 ? -13.083 1.108 4.365 1.00 92.88 169 TYR A N 1
ATOM 1340 C CA . TYR A 1 169 ? -12.291 -0.095 4.114 1.00 92.88 169 TYR A CA 1
ATOM 1341 C C . TYR A 1 169 ? -13.193 -1.336 4.221 1.00 92.88 169 TYR A C 1
ATOM 1343 O O . TYR A 1 169 ? -12.913 -2.300 4.932 1.00 92.88 169 TYR A O 1
ATOM 1351 N N . GLU A 1 170 ? -14.328 -1.306 3.514 1.00 92.88 170 GLU A N 1
ATOM 1352 C CA . GLU A 1 170 ? -15.433 -2.269 3.666 1.00 92.88 170 GLU A CA 1
ATOM 1353 C C . GLU A 1 170 ? -15.044 -3.720 3.349 1.00 92.88 170 GLU A C 1
ATOM 1355 O O . GLU A 1 170 ? -15.628 -4.657 3.897 1.00 92.88 170 GLU A O 1
ATOM 1360 N N . LYS A 1 171 ? -14.064 -3.917 2.461 1.00 95.56 171 LYS A N 1
ATOM 1361 C CA . LYS A 1 171 ? -13.569 -5.238 2.049 1.00 95.56 171 LYS A CA 1
ATOM 1362 C C . LYS A 1 171 ? -12.352 -5.705 2.852 1.00 95.56 171 LYS A C 1
ATOM 1364 O O . LYS A 1 171 ? -11.971 -6.868 2.721 1.00 95.56 171 LYS A O 1
ATOM 1369 N N . LEU A 1 172 ? -11.754 -4.842 3.675 1.00 97.25 172 LEU A N 1
ATOM 1370 C CA . LEU A 1 172 ? -10.495 -5.126 4.355 1.00 97.25 172 LEU A CA 1
ATOM 1371 C C . LEU A 1 172 ? -10.677 -6.218 5.411 1.00 97.25 172 LEU A C 1
ATOM 1373 O O . LEU A 1 172 ? -11.444 -6.074 6.360 1.00 97.25 172 LEU A O 1
ATOM 1377 N N . THR A 1 173 ? -9.941 -7.314 5.252 1.00 97.56 173 THR A N 1
ATOM 1378 C CA . THR A 1 173 ? -9.947 -8.463 6.170 1.00 97.56 173 THR A CA 1
ATOM 1379 C C . THR A 1 173 ? -8.639 -8.616 6.932 1.00 97.56 173 THR A C 1
ATOM 1381 O O . THR A 1 173 ? -8.637 -9.179 8.029 1.00 97.56 173 THR A O 1
ATOM 1384 N N . THR A 1 174 ? -7.535 -8.111 6.377 1.00 97.94 174 THR A N 1
ATOM 1385 C CA . THR A 1 174 ? -6.202 -8.191 6.976 1.00 97.94 174 THR A CA 1
ATOM 1386 C C . THR A 1 174 ? -5.525 -6.830 6.926 1.00 97.94 174 THR A C 1
ATOM 1388 O O . THR A 1 174 ? -5.362 -6.261 5.850 1.00 97.94 174 THR A O 1
ATOM 1391 N N . LEU A 1 175 ? -5.103 -6.337 8.086 1.00 97.19 175 LEU A N 1
ATOM 1392 C CA . LEU A 1 175 ? -4.343 -5.105 8.242 1.00 97.19 175 LEU A CA 1
ATOM 1393 C C . LEU A 1 175 ? -3.091 -5.399 9.066 1.00 97.19 175 LEU A C 1
ATOM 1395 O O . LEU A 1 175 ? -3.182 -5.852 10.206 1.00 97.19 175 LEU A O 1
ATOM 1399 N N . SER A 1 176 ? -1.925 -5.144 8.485 1.00 97.44 176 SER A N 1
ATOM 1400 C CA . SER A 1 176 ? -0.636 -5.246 9.161 1.00 97.44 176 SER A CA 1
ATOM 1401 C C . SER A 1 176 ? 0.130 -3.950 8.968 1.00 97.44 176 SER A C 1
ATOM 1403 O O . SER A 1 176 ? 0.447 -3.599 7.834 1.00 97.44 176 SER A O 1
ATOM 1405 N N . LEU A 1 177 ? 0.438 -3.258 10.059 1.00 96.00 177 LEU A N 1
ATOM 1406 C CA . LEU A 1 177 ? 1.151 -1.986 10.040 1.00 96.00 177 LEU A CA 1
ATOM 1407 C C . LEU A 1 177 ? 2.338 -2.059 10.997 1.00 96.00 177 LEU A C 1
ATOM 1409 O O . LEU A 1 177 ? 2.152 -2.317 12.185 1.00 96.00 177 LEU A O 1
ATOM 1413 N N . SER A 1 178 ? 3.535 -1.802 10.484 1.00 94.62 178 SER A N 1
ATOM 1414 C CA . SER A 1 178 ? 4.739 -1.605 11.287 1.00 94.62 178 SER A CA 1
ATOM 1415 C C . SER A 1 178 ? 5.236 -0.178 11.052 1.00 94.62 178 SER A C 1
ATOM 1417 O O . SER A 1 178 ? 5.720 0.125 9.968 1.00 94.62 178 SER A O 1
ATOM 1419 N N . VAL A 1 179 ? 5.054 0.730 12.010 1.00 92.50 179 VAL A N 1
ATOM 1420 C CA . VAL A 1 179 ? 5.281 2.190 11.868 1.00 92.50 179 VAL A CA 1
ATOM 1421 C C . VAL A 1 179 ? 5.953 2.731 13.128 1.00 92.50 179 VAL A C 1
ATOM 1423 O O . VAL A 1 179 ? 5.969 2.036 14.128 1.00 92.50 179 VAL 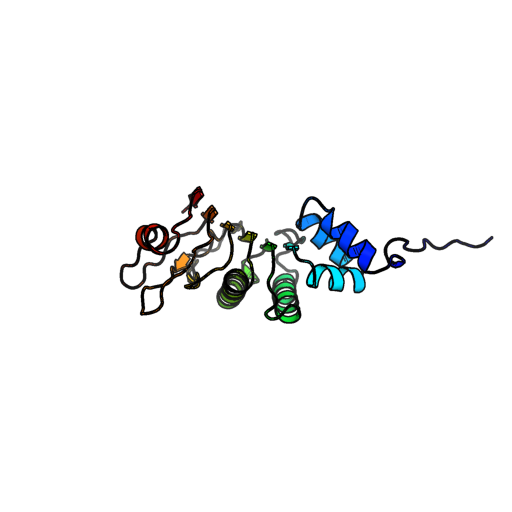A O 1
ATOM 1426 N N . SER A 1 180 ? 6.516 3.943 13.125 1.00 90.81 180 SER A N 1
ATOM 1427 C CA . SER A 1 180 ? 7.162 4.465 14.346 1.00 90.81 180 SER A CA 1
ATOM 1428 C C . SER A 1 180 ? 6.159 4.929 15.408 1.00 90.81 180 SER A C 1
ATOM 1430 O O . SER A 1 180 ? 6.392 4.806 16.605 1.00 90.81 180 SER A O 1
ATOM 1432 N N . SER A 1 181 ? 5.051 5.530 14.976 1.00 91.50 181 SER A N 1
ATOM 1433 C CA . SER A 1 181 ? 3.916 5.928 15.815 1.00 91.50 181 SER A CA 1
ATOM 1434 C C . SER A 1 181 ? 2.735 6.346 14.940 1.00 91.50 181 SER A C 1
ATOM 1436 O O . SER A 1 181 ? 2.890 6.614 13.745 1.00 91.50 181 SER A O 1
ATOM 1438 N N . PHE A 1 182 ? 1.547 6.421 15.536 1.00 91.25 182 PHE A N 1
ATOM 1439 C CA . PHE A 1 182 ? 0.352 6.947 14.880 1.00 91.25 182 PHE A CA 1
ATOM 1440 C C . PHE A 1 182 ? 0.195 8.440 15.168 1.00 91.25 182 PHE A C 1
ATOM 1442 O O . PHE A 1 182 ? 0.418 8.892 16.290 1.00 91.25 182 PHE A O 1
ATOM 1449 N N . VAL A 1 183 ? -0.197 9.206 14.151 1.00 91.00 183 VAL A N 1
ATOM 1450 C CA . VAL A 1 183 ? -0.565 10.618 14.294 1.00 91.00 183 VAL A CA 1
ATOM 1451 C C . VAL A 1 183 ? -2.082 10.713 14.338 1.00 91.00 183 VAL A C 1
ATOM 1453 O O . VAL A 1 183 ? -2.756 10.453 13.340 1.00 91.00 183 VAL A O 1
ATOM 1456 N N . GLU A 1 184 ? -2.604 11.092 15.499 1.00 83.38 184 GLU A N 1
ATOM 1457 C CA . GLU A 1 184 ? -4.031 11.320 15.707 1.00 83.38 184 GLU A CA 1
ATOM 1458 C C . GLU A 1 184 ? -4.417 12.711 15.206 1.00 83.38 184 GLU A C 1
ATOM 1460 O O . GLU A 1 184 ? -3.804 13.719 15.563 1.00 83.38 184 GLU A O 1
ATOM 1465 N N . VAL A 1 185 ? -5.457 12.775 14.379 1.00 80.06 185 VAL A N 1
ATOM 1466 C CA . VAL A 1 185 ? -5.994 14.034 13.855 1.00 80.06 185 VAL A CA 1
ATOM 1467 C C . VAL A 1 185 ? -7.418 14.182 14.361 1.00 80.06 185 VAL A C 1
ATOM 1469 O O . VAL A 1 185 ? -8.260 13.321 14.123 1.00 80.06 185 VAL A O 1
ATOM 1472 N N . GLY A 1 186 ? -7.689 15.265 15.092 1.00 78.06 186 GLY A N 1
ATOM 1473 C CA . GLY A 1 186 ? -9.015 15.509 15.669 1.00 78.06 186 GLY A CA 1
ATOM 1474 C C . GLY A 1 186 ? -9.440 14.473 16.718 1.00 78.06 186 GLY A C 1
ATOM 1475 O O . GLY A 1 186 ? -10.633 14.246 16.881 1.00 78.06 186 GLY A O 1
ATOM 1476 N N . GLY A 1 187 ? -8.480 13.826 17.391 1.00 79.25 187 GLY A N 1
ATOM 1477 C CA . GLY A 1 187 ? -8.741 12.773 18.381 1.00 79.25 187 GLY A CA 1
ATOM 1478 C C . GLY A 1 187 ? -9.163 11.429 17.783 1.00 79.25 187 GLY A C 1
ATOM 1479 O O . GLY A 1 187 ? -9.575 10.549 18.528 1.00 79.25 187 GLY A O 1
ATOM 1480 N N . PHE A 1 188 ? -9.080 11.264 16.458 1.00 82.88 188 PHE A N 1
ATOM 1481 C CA . PHE A 1 188 ? -9.377 9.998 15.798 1.00 82.88 188 PHE A CA 1
ATOM 1482 C C . PHE A 1 188 ? -8.209 9.024 15.970 1.00 82.88 188 PHE A C 1
ATOM 1484 O O . PHE A 1 188 ? -7.134 9.208 15.388 1.00 82.88 188 PHE A O 1
ATOM 1491 N N . THR A 1 189 ? -8.425 8.006 16.797 1.00 88.81 189 THR A N 1
ATOM 1492 C CA . THR A 1 189 ? -7.410 7.019 17.167 1.00 88.81 189 THR A CA 1
ATOM 1493 C C . THR A 1 189 ? -7.363 5.851 16.178 1.00 88.81 189 THR A C 1
ATOM 1495 O O . THR A 1 189 ? -8.262 5.643 15.358 1.00 88.81 189 THR A O 1
ATOM 1498 N N . LEU A 1 190 ? -6.334 5.005 16.296 1.00 89.19 190 LEU A N 1
ATOM 1499 C CA . LEU A 1 190 ? -6.292 3.723 15.583 1.00 89.19 190 LEU A CA 1
ATOM 1500 C C . LEU A 1 190 ? -7.484 2.820 15.932 1.00 89.19 190 LEU A C 1
ATOM 1502 O O . LEU A 1 190 ? -7.991 2.109 15.064 1.00 89.19 190 LEU A O 1
ATOM 1506 N N . GLY A 1 191 ? -7.940 2.852 17.186 1.00 89.50 191 GLY A N 1
ATOM 1507 C CA . GLY A 1 191 ? -9.110 2.094 17.622 1.00 89.50 191 GLY A CA 1
ATOM 1508 C C . GLY A 1 191 ? -10.380 2.554 16.909 1.00 89.50 191 GLY A C 1
ATOM 1509 O O . GLY A 1 191 ? -11.165 1.721 16.448 1.00 89.50 191 GLY A O 1
ATOM 1510 N N . ASP A 1 192 ? -10.543 3.866 16.739 1.00 88.75 192 ASP A N 1
ATOM 1511 C CA . ASP A 1 192 ? -11.676 4.442 16.013 1.00 88.75 192 ASP A CA 1
ATOM 1512 C C . ASP A 1 192 ? -11.620 4.070 14.531 1.00 88.75 192 ASP A C 1
ATOM 1514 O O . ASP A 1 192 ? -12.618 3.616 13.973 1.00 88.75 192 ASP A O 1
ATOM 1518 N N . PHE A 1 193 ? -10.443 4.155 13.905 1.00 89.00 193 PHE A N 1
ATOM 1519 C CA . PHE A 1 193 ? -10.240 3.717 12.523 1.00 89.00 193 PHE A CA 1
ATOM 1520 C C . PHE A 1 193 ? -10.640 2.251 12.317 1.00 89.00 193 PHE A C 1
ATOM 1522 O O . PHE A 1 193 ? -11.450 1.934 11.443 1.00 89.00 193 PHE A O 1
ATOM 1529 N N . VAL A 1 194 ? -10.118 1.345 13.144 1.00 90.62 194 VAL A N 1
ATOM 1530 C CA . VAL A 1 194 ? -10.388 -0.091 13.007 1.00 90.62 194 VAL A CA 1
ATOM 1531 C C . VAL A 1 194 ? -11.864 -0.408 13.255 1.00 90.62 194 VAL A C 1
ATOM 1533 O O . VAL A 1 194 ? -12.462 -1.154 12.480 1.00 90.62 194 VAL A O 1
ATOM 1536 N N . SER A 1 195 ? -12.462 0.163 14.301 1.00 88.75 195 SER A N 1
ATOM 1537 C CA . SER A 1 195 ? -13.843 -0.145 14.694 1.00 88.75 195 SER A CA 1
ATOM 1538 C C . SER A 1 195 ? -14.892 0.430 13.739 1.00 88.75 195 SER A C 1
ATOM 1540 O O . SER A 1 195 ? -15.897 -0.227 13.475 1.00 88.75 195 SER A O 1
ATOM 1542 N N . THR A 1 196 ? -14.664 1.629 13.197 1.00 86.81 196 THR A N 1
ATOM 1543 C CA . THR A 1 196 ? -15.652 2.327 12.357 1.00 86.81 196 THR A CA 1
ATOM 1544 C C . THR A 1 196 ? -15.466 2.070 10.867 1.00 86.81 196 THR A C 1
ATOM 1546 O O . THR A 1 196 ? -16.446 2.026 10.126 1.00 86.81 196 THR A O 1
ATOM 1549 N N . SER A 1 197 ? -14.221 1.902 10.414 1.00 88.38 197 SER A N 1
ATOM 1550 C CA . SER A 1 197 ? -13.888 1.943 8.985 1.00 88.38 197 SER A CA 1
ATOM 1551 C C . SER A 1 197 ? -13.618 0.564 8.383 1.00 88.38 197 SER A C 1
ATOM 1553 O O . SER A 1 197 ? -13.676 0.417 7.161 1.00 88.38 197 SER A O 1
ATOM 1555 N N . CYS A 1 198 ? -13.348 -0.449 9.217 1.00 92.75 198 CYS A N 1
ATOM 1556 C CA . CYS A 1 198 ? -12.917 -1.786 8.791 1.00 92.75 198 CYS A CA 1
ATOM 1557 C C . CYS A 1 198 ? -13.882 -2.896 9.279 1.00 92.75 198 CYS A C 1
ATOM 1559 O O . CYS A 1 198 ? -13.477 -3.787 10.029 1.00 92.75 198 CYS A O 1
ATOM 1561 N N . PRO A 1 199 ? -15.162 -2.903 8.850 1.00 93.25 199 PRO A N 1
ATOM 1562 C CA . PRO A 1 199 ? -16.203 -3.778 9.411 1.00 93.25 199 PRO A CA 1
ATOM 1563 C C . PRO A 1 199 ? -15.976 -5.280 9.171 1.00 93.25 199 PRO A C 1
ATOM 1565 O O . PRO A 1 199 ? -16.618 -6.115 9.804 1.00 93.25 199 PRO A O 1
ATOM 1568 N N . ARG A 1 200 ? -15.092 -5.648 8.234 1.00 95.81 200 ARG A N 1
ATOM 1569 C CA . ARG A 1 200 ? -14.766 -7.042 7.893 1.00 95.81 200 ARG A CA 1
ATOM 1570 C C . ARG A 1 200 ? -13.385 -7.481 8.377 1.00 95.81 200 ARG A C 1
ATOM 1572 O O . ARG A 1 200 ? -12.950 -8.574 8.004 1.00 95.81 200 ARG A O 1
ATOM 1579 N N . LEU A 1 201 ? -12.703 -6.671 9.190 1.00 96.88 201 LEU A N 1
ATOM 1580 C CA . LEU A 1 201 ? -11.347 -6.967 9.633 1.00 96.88 201 LEU A CA 1
ATOM 1581 C C . LEU A 1 201 ? -11.325 -8.216 10.521 1.00 96.88 201 LEU A C 1
ATOM 1583 O O . LEU A 1 201 ? -12.048 -8.318 11.507 1.00 96.88 201 LEU A O 1
ATOM 1587 N N . ARG A 1 202 ? -10.477 -9.181 10.163 1.00 96.62 202 ARG A N 1
ATOM 1588 C CA . ARG A 1 202 ? -10.303 -10.458 10.878 1.00 96.62 202 ARG A CA 1
ATOM 1589 C C . ARG A 1 202 ? -8.909 -10.608 11.463 1.00 96.62 202 ARG A C 1
ATOM 1591 O O . ARG A 1 202 ? -8.729 -11.317 12.446 1.00 96.62 202 ARG A O 1
ATOM 1598 N N . LYS A 1 203 ? -7.916 -9.992 10.823 1.00 97.44 203 LYS A N 1
ATOM 1599 C CA . LYS A 1 203 ? -6.513 -10.047 11.224 1.00 97.44 203 LYS A CA 1
ATOM 1600 C C . LYS A 1 203 ? -5.986 -8.629 11.344 1.00 97.44 203 LYS A C 1
ATOM 1602 O O . LYS A 1 203 ? -5.953 -7.902 10.355 1.00 97.44 203 LYS A O 1
ATOM 1607 N N . LEU A 1 204 ? -5.565 -8.270 12.546 1.00 96.81 204 LEU A N 1
ATOM 1608 C CA . LEU A 1 204 ? -4.909 -7.007 12.841 1.00 96.81 204 LEU A CA 1
ATOM 1609 C C . LEU A 1 204 ? -3.535 -7.312 13.431 1.00 96.81 204 LEU A C 1
ATOM 1611 O O . LEU A 1 204 ? -3.432 -8.062 14.400 1.00 96.81 204 LEU A O 1
ATOM 1615 N N . LYS A 1 205 ? -2.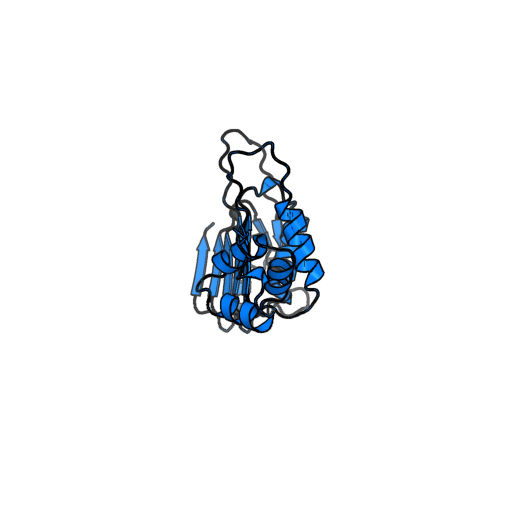489 -6.734 12.847 1.00 96.94 205 LYS A N 1
ATOM 1616 C CA . LYS A 1 205 ? -1.129 -6.773 13.378 1.00 96.94 205 LYS A CA 1
ATOM 1617 C C . LYS A 1 205 ? -0.575 -5.356 13.398 1.00 96.94 205 LYS A C 1
ATOM 1619 O O . LYS A 1 205 ? -0.539 -4.705 12.361 1.00 96.94 205 LYS A O 1
ATOM 1624 N N . ILE A 1 206 ? -0.145 -4.898 14.564 1.00 95.38 206 ILE A N 1
ATOM 1625 C CA . ILE A 1 206 ? 0.445 -3.573 14.747 1.00 95.38 206 ILE A CA 1
ATOM 1626 C C . ILE A 1 206 ? 1.794 -3.753 15.434 1.00 95.38 206 ILE A C 1
ATOM 1628 O O . ILE A 1 206 ? 1.885 -4.466 16.432 1.00 95.38 206 ILE A O 1
ATOM 1632 N N . GLU A 1 207 ? 2.830 -3.131 14.887 1.00 89.94 207 GLU A N 1
ATOM 1633 C CA . GLU A 1 207 ? 4.157 -3.039 15.490 1.00 89.94 207 GLU A CA 1
ATOM 1634 C C . GLU A 1 207 ? 4.560 -1.560 15.517 1.00 89.94 207 GLU A C 1
ATOM 1636 O O . GLU A 1 207 ? 4.622 -0.923 14.465 1.00 89.94 207 GLU A O 1
ATOM 1641 N N . CYS A 1 208 ? 4.806 -1.030 16.714 1.00 81.12 208 CYS A N 1
ATOM 1642 C CA . CYS A 1 208 ? 5.280 0.334 16.942 1.00 81.12 208 CYS A CA 1
ATOM 1643 C C . CYS A 1 208 ? 6.616 0.302 17.677 1.00 81.12 208 CYS A C 1
ATOM 1645 O O . CYS A 1 208 ? 6.752 -0.572 18.567 1.00 81.12 208 CYS A O 1
#

Sequence (208 aa):
MEAAGDLDRISALPDDLLYIILDYLPDVTVAARTAVLSRRWRRICINARCLALSETTEMTCATAPCRFAEFVDWVLAQRGDDDVESLHISMRRPKCASVERVNEWIRYAMQHVVESSKLYMPPYCSVNDYEQQQEAVVLPSHGAATSIWMDLRRYRLQLPAISGAVVRYEKLTTLSLSVSSFVEVGGFTLGDFVSTSCPRLRKLKIEC

InterPro domains:
  IPR001810 F-box domain [PF00646] (10-46)
  IPR036047 F-box-like domain superfamily [SSF81383] (3-47)
  IPR055312 F-box/LRR-repeat protein 15-like [PTHR34709] (6-207)

Mean predicted aligned error: 10.35 Å

Secondary structure (DSSP, 8-state):
--------TTTTS-HHHHHHHHHT-SSHHHHHHHTTS-HHHHHHHHTSSEEEEE--S-TT-TTS---HHHHHHHHHHHHTT--EEEEEEE-S-GGGS-HHHHHHHHHHHHHHEEEEEEEE-PPP--TT------PEEE--SB---SEEEEEEEEEEEEPPP-SSSPPB-TT--EEEEEEEEEE-BTTB-HHHHHHHH-TT--EEEEE-

Radius of gyration: 19.29 Å; Cα contacts (8 Å, |Δi|>4): 363; chains: 1; bounding box: 46×40×58 Å